Protein AF-A0A4V0I415-F1 (afdb_monomer_lite)

Sequence (186 aa):
MPNPWDRQPHDEHSFESGALPCPSCRKPTASLKQFAYVDWFVFYFVGVAASETHYRACPKCMRRFIARRAAYNIIPANVFWVLFVLPYGLLLTCKSFRTGHSPEVFLSATPQVTTPAPTGEAVTESADGFPIVVGALLGWVPCVGFAFGLFAFVISLRHNGWRMWAGRWALLSAIVAHGVLFFWPR

pLDDT: mean 77.25, std 15.64, range [43.91, 97.44]

Radius of gyration: 21.51 Å; chains: 1; bounding box: 67×27×52 Å

Structure (mmCIF, N/CA/C/O backbone):
data_AF-A0A4V0I415-F1
#
_entry.id   AF-A0A4V0I415-F1
#
loop_
_atom_site.group_PDB
_atom_site.id
_atom_site.type_symbol
_atom_site.label_atom_id
_atom_site.label_alt_id
_atom_site.label_comp_id
_atom_site.label_asym_id
_atom_site.label_entity_id
_atom_site.label_seq_id
_atom_site.pdbx_PDB_ins_code
_atom_site.Cartn_x
_atom_site.Cartn_y
_atom_site.Cartn_z
_atom_site.occupancy
_atom_site.B_iso_or_equiv
_atom_site.auth_seq_id
_atom_site.auth_comp_id
_atom_site.auth_asym_id
_atom_site.auth_atom_id
_atom_site.pdbx_PDB_model_num
ATOM 1 N N . MET A 1 1 ? -14.796 -9.647 -6.765 1.00 46.59 1 MET A N 1
ATOM 2 C CA . MET A 1 1 ? -15.380 -10.548 -5.743 1.00 46.59 1 MET A CA 1
ATOM 3 C C . MET A 1 1 ?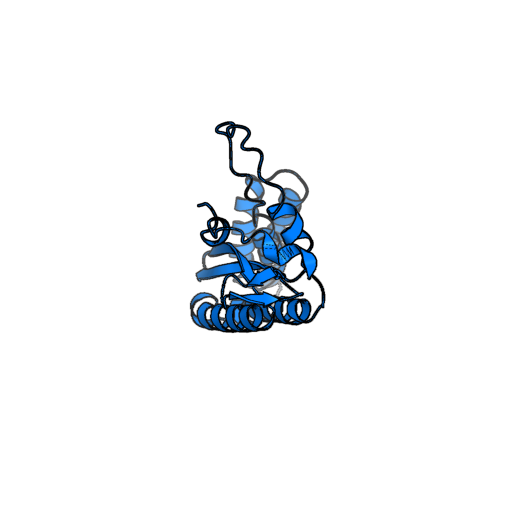 -15.830 -9.694 -4.566 1.00 46.59 1 MET A C 1
ATOM 5 O O . MET A 1 1 ? -15.057 -8.816 -4.197 1.00 46.59 1 MET A O 1
ATOM 9 N N . PRO A 1 2 ? -17.036 -9.899 -4.004 1.00 54.94 2 PRO A N 1
ATOM 10 C CA . PRO A 1 2 ? -17.462 -9.206 -2.788 1.00 54.94 2 PRO A CA 1
ATOM 11 C C . PRO A 1 2 ? -16.480 -9.505 -1.658 1.00 54.94 2 PRO A C 1
ATOM 13 O O . PRO A 1 2 ? -15.981 -10.633 -1.570 1.00 54.94 2 PRO A O 1
ATOM 16 N N . ASN A 1 3 ? -16.192 -8.518 -0.812 1.00 56.44 3 ASN A N 1
ATOM 17 C CA . ASN A 1 3 ? -15.263 -8.710 0.288 1.00 56.44 3 ASN A CA 1
ATOM 18 C C . ASN A 1 3 ? -15.825 -9.800 1.224 1.00 56.44 3 ASN A C 1
ATOM 20 O O . ASN A 1 3 ? -16.960 -9.666 1.686 1.00 56.44 3 ASN A O 1
ATOM 24 N N . PRO A 1 4 ? -15.092 -10.893 1.521 1.00 64.62 4 PRO A N 1
ATOM 25 C CA . PRO A 1 4 ? -15.597 -11.955 2.397 1.00 64.62 4 PRO A CA 1
ATOM 26 C C . PRO A 1 4 ? -15.996 -11.450 3.793 1.00 64.62 4 PRO A C 1
ATOM 28 O O . PRO A 1 4 ? -16.779 -12.104 4.480 1.00 64.62 4 PRO A O 1
ATOM 31 N N . TRP A 1 5 ? -15.497 -10.280 4.198 1.00 54.69 5 TRP A N 1
ATOM 32 C CA . TRP A 1 5 ? -15.805 -9.647 5.479 1.00 54.69 5 TRP A CA 1
ATOM 33 C C . TRP A 1 5 ? -17.169 -8.945 5.532 1.00 54.69 5 TRP A C 1
ATOM 35 O O . TRP A 1 5 ? -17.640 -8.674 6.631 1.00 54.69 5 TRP A O 1
ATOM 45 N N . ASP A 1 6 ? -17.828 -8.705 4.395 1.00 59.59 6 ASP A N 1
ATOM 46 C CA . ASP A 1 6 ? -19.142 -8.041 4.351 1.00 59.59 6 ASP A CA 1
ATOM 47 C C . ASP A 1 6 ? -20.309 -8.991 4.712 1.00 59.59 6 ASP A C 1
ATOM 49 O O . ASP A 1 6 ? -21.458 -8.569 4.757 1.00 59.59 6 ASP A O 1
ATOM 53 N N . ARG A 1 7 ? -20.043 -10.282 4.980 1.00 63.84 7 ARG A N 1
ATOM 54 C CA . ARG A 1 7 ? -21.075 -11.297 5.296 1.00 63.84 7 ARG A CA 1
ATOM 55 C C . ARG A 1 7 ? -21.260 -11.592 6.787 1.00 63.84 7 ARG A C 1
ATOM 57 O O . ARG A 1 7 ? -21.906 -12.584 7.122 1.00 63.84 7 ARG A O 1
ATOM 64 N N . GLN A 1 8 ? -20.644 -10.832 7.691 1.00 62.69 8 GLN A N 1
ATOM 65 C CA . GLN A 1 8 ? -20.790 -11.122 9.120 1.00 62.69 8 GLN A CA 1
ATOM 66 C C . GLN A 1 8 ? -22.136 -10.593 9.645 1.00 62.69 8 GLN A C 1
ATOM 68 O O . GLN A 1 8 ? -22.480 -9.452 9.339 1.00 62.69 8 GLN A O 1
ATOM 73 N N . PRO A 1 9 ? -22.904 -11.398 10.407 1.00 57.94 9 PRO A N 1
ATOM 74 C CA . PRO A 1 9 ? -24.138 -10.933 11.031 1.00 57.94 9 PRO A CA 1
ATOM 75 C C . PRO A 1 9 ? -23.825 -9.770 11.979 1.00 57.94 9 PRO A C 1
ATOM 77 O O . PRO A 1 9 ? -22.885 -9.840 12.773 1.00 57.94 9 PRO A O 1
ATOM 80 N N . HIS A 1 10 ? -24.584 -8.684 11.847 1.00 56.16 10 HIS A N 1
ATOM 81 C CA . HIS A 1 10 ? -24.471 -7.516 12.711 1.00 56.16 10 HIS A CA 1
ATOM 82 C C . HIS A 1 10 ? -25.260 -7.763 14.001 1.00 56.16 10 HIS A C 1
ATOM 84 O O . HIS A 1 10 ? -26.483 -7.841 13.965 1.00 56.16 10 HIS A O 1
ATOM 90 N N . ASP A 1 11 ? -24.568 -7.856 15.138 1.00 58.34 11 ASP A N 1
ATOM 91 C CA . ASP A 1 11 ? -25.215 -7.865 16.452 1.00 58.34 11 ASP A CA 1
ATOM 92 C C . ASP A 1 11 ? -25.663 -6.430 16.806 1.00 58.34 11 ASP A C 1
ATOM 94 O O . ASP A 1 11 ? -24.829 -5.559 17.095 1.00 58.34 11 ASP A O 1
ATOM 98 N N . GLU A 1 12 ? -26.979 -6.178 16.788 1.00 55.84 12 GLU A N 1
ATOM 99 C CA . GLU A 1 12 ? -27.606 -4.859 17.029 1.00 55.84 12 GLU A CA 1
ATOM 100 C C . GLU A 1 12 ? -27.221 -4.224 18.382 1.00 55.84 12 GLU A C 1
ATOM 102 O O . GLU A 1 12 ? -27.214 -3.002 18.515 1.00 55.84 12 GLU A O 1
ATOM 107 N N . HIS A 1 13 ? -26.799 -5.018 19.372 1.00 53.66 13 HIS A N 1
ATOM 108 C CA . HIS A 1 13 ? -26.457 -4.531 20.716 1.00 53.66 13 HIS A CA 1
ATOM 109 C C . HIS A 1 13 ? -25.100 -3.814 20.843 1.00 53.66 13 HIS A C 1
ATOM 111 O O . HIS A 1 13 ? -24.793 -3.263 21.898 1.00 53.66 13 HIS A O 1
ATOM 117 N N . SER A 1 14 ? -24.261 -3.792 19.805 1.00 53.06 14 SER A N 1
ATOM 118 C CA . SER A 1 14 ? -22.910 -3.205 19.900 1.00 53.06 14 SER A CA 1
ATOM 119 C C . SER A 1 14 ? -22.852 -1.674 19.735 1.00 53.06 14 SER A C 1
ATOM 121 O O . SER A 1 14 ? -21.824 -1.060 20.039 1.00 53.06 14 SER A O 1
ATOM 123 N N . PHE A 1 15 ? -23.946 -1.029 19.316 1.00 57.47 15 PHE A N 1
ATOM 124 C CA . PHE A 1 15 ? -23.938 0.398 18.971 1.00 57.47 15 PHE A CA 1
ATOM 125 C C . PHE A 1 15 ? -23.879 1.360 20.169 1.00 57.47 15 PHE A C 1
ATOM 127 O O . PHE A 1 15 ? -23.268 2.420 20.035 1.00 57.47 15 PHE A O 1
ATOM 134 N N . GLU A 1 16 ? -24.407 1.004 21.348 1.00 62.69 16 GLU A N 1
ATOM 135 C CA . GLU A 1 16 ? -24.457 1.922 22.509 1.00 62.69 16 GLU A CA 1
ATOM 136 C C . GLU A 1 16 ? -23.074 2.341 23.034 1.00 62.69 16 GLU A C 1
ATOM 138 O O . GLU A 1 16 ? -22.919 3.419 23.601 1.00 62.69 16 GLU A O 1
ATOM 143 N N . SER A 1 17 ? -22.043 1.524 22.809 1.00 65.62 17 SER A N 1
ATOM 144 C CA . SER A 1 17 ? -20.671 1.815 23.252 1.00 65.62 17 SER A CA 1
ATOM 145 C C . SER A 1 17 ? -19.761 2.360 22.143 1.00 65.62 17 SER A C 1
ATOM 147 O O . SER A 1 17 ? -18.586 2.639 22.392 1.00 65.62 17 SER A O 1
ATOM 149 N N . GLY A 1 18 ? -20.259 2.477 20.903 1.00 78.81 18 GLY A N 1
ATOM 150 C CA . GLY A 1 18 ? -19.453 2.852 19.732 1.00 78.81 18 GLY A CA 1
ATOM 151 C C . GLY A 1 18 ? -18.312 1.873 19.407 1.00 78.81 18 GLY A C 1
ATOM 152 O O . GLY A 1 18 ? -17.423 2.187 18.602 1.00 78.81 18 GLY A O 1
ATOM 153 N N . ALA A 1 19 ? -18.301 0.696 20.041 1.00 87.94 19 ALA A N 1
ATOM 154 C CA . ALA A 1 19 ? -17.287 -0.328 19.867 1.00 87.94 19 ALA A CA 1
ATOM 155 C C . ALA A 1 19 ? -17.758 -1.360 18.839 1.00 87.94 19 ALA A C 1
ATOM 157 O O . ALA A 1 19 ? -18.710 -2.099 19.063 1.00 87.94 19 ALA A O 1
ATOM 158 N N . LEU A 1 20 ? -17.043 -1.449 17.720 1.00 88.81 20 LEU A N 1
ATOM 159 C CA . LEU A 1 20 ? -17.343 -2.411 16.663 1.00 88.81 20 LEU A CA 1
ATOM 160 C C . LEU A 1 20 ? -16.516 -3.690 16.867 1.00 88.81 20 LEU A C 1
ATOM 162 O O . LEU A 1 20 ? -15.341 -3.602 17.253 1.00 88.81 20 LEU A O 1
ATOM 166 N N . PRO A 1 21 ? -17.068 -4.886 16.606 1.00 91.31 21 PRO A N 1
ATOM 167 C CA . PRO A 1 21 ? -16.296 -6.119 16.664 1.00 91.31 21 PRO A CA 1
ATOM 168 C C . PRO A 1 21 ? -15.266 -6.158 15.527 1.00 91.31 21 PRO A C 1
ATOM 170 O O . PRO A 1 21 ? -15.561 -5.909 14.361 1.00 91.31 21 PRO A O 1
ATOM 173 N N . CYS A 1 22 ? -14.014 -6.481 15.853 1.00 93.69 22 CYS A N 1
ATOM 174 C CA . CYS A 1 22 ? -12.977 -6.668 14.840 1.00 93.69 22 CYS A CA 1
ATOM 175 C C . CYS A 1 22 ? -13.237 -7.952 14.025 1.00 93.69 22 CYS A C 1
ATOM 177 O O . CYS A 1 22 ? -13.278 -9.022 14.630 1.00 93.69 22 CYS A O 1
ATOM 179 N N . PRO A 1 23 ? -13.265 -7.934 12.681 1.00 91.44 23 PRO A N 1
ATOM 180 C CA . PRO A 1 23 ? -13.546 -9.140 11.888 1.00 91.44 23 PRO A CA 1
ATOM 181 C C . PRO A 1 23 ? -12.447 -10.213 11.999 1.00 91.44 23 PRO A C 1
ATOM 183 O O . PRO A 1 23 ? -12.706 -11.399 11.815 1.00 91.44 23 PRO A O 1
ATOM 186 N N . SER A 1 24 ? -11.216 -9.810 12.347 1.00 93.19 24 SER A N 1
ATOM 187 C CA . SER A 1 24 ? -10.061 -10.709 12.477 1.00 93.19 24 SER A CA 1
ATOM 188 C C . SER A 1 24 ? -9.967 -11.387 13.850 1.00 93.19 24 SER A C 1
ATOM 190 O O . SER A 1 24 ? -9.666 -12.573 13.922 1.00 93.19 24 SER A O 1
ATOM 192 N N . CYS A 1 25 ? -10.191 -10.655 14.948 1.00 95.56 25 CYS A N 1
ATOM 193 C CA . CYS A 1 25 ? -10.034 -11.194 16.309 1.00 95.56 25 CYS A CA 1
ATOM 194 C C . CYS A 1 25 ? -11.321 -11.224 17.139 1.00 95.56 25 CYS A C 1
ATOM 196 O O . CYS A 1 25 ? -11.272 -11.662 18.285 1.00 95.56 25 CYS A O 1
ATOM 198 N N . ARG A 1 26 ? -12.437 -10.728 16.591 1.00 93.88 26 ARG A N 1
ATOM 199 C CA . ARG A 1 26 ? -13.779 -10.631 17.197 1.00 93.88 26 ARG A CA 1
ATOM 200 C C . ARG A 1 26 ? -13.874 -9.846 18.506 1.00 93.88 26 ARG A C 1
ATOM 202 O O . ARG A 1 26 ? -14.932 -9.784 19.111 1.00 93.88 26 ARG A O 1
ATOM 209 N N . LYS A 1 27 ? -12.788 -9.203 18.942 1.00 94.00 27 LYS A N 1
ATOM 210 C CA . LYS A 1 27 ? -12.796 -8.340 20.128 1.00 94.00 27 LYS A CA 1
ATOM 211 C C . LYS A 1 27 ? -13.445 -6.990 19.794 1.00 94.00 27 LYS A C 1
ATOM 213 O O . LYS A 1 27 ? -13.135 -6.454 18.722 1.00 94.00 27 LYS A O 1
ATOM 218 N N . PRO A 1 28 ? -14.271 -6.423 20.692 1.00 92.75 28 PRO A N 1
ATOM 219 C CA . PRO A 1 28 ? -14.819 -5.082 20.516 1.00 92.75 28 PRO A CA 1
ATOM 220 C C . PRO A 1 28 ? -13.684 -4.050 20.500 1.00 92.75 28 PRO A C 1
ATOM 222 O O . PRO A 1 28 ? -12.721 -4.145 21.270 1.00 92.75 28 PRO A O 1
ATOM 225 N N . THR A 1 29 ? -13.751 -3.083 19.585 1.00 94.25 29 THR A N 1
ATOM 226 C CA . THR A 1 29 ? -12.737 -2.034 19.450 1.00 94.25 29 THR A CA 1
ATOM 227 C C . THR A 1 29 ? -13.353 -0.680 19.110 1.00 94.25 29 THR A C 1
ATOM 229 O O . THR A 1 29 ? -14.224 -0.573 18.255 1.00 94.25 29 THR A O 1
ATOM 232 N N . ALA A 1 30 ? -12.842 0.374 19.747 1.00 93.62 30 ALA A N 1
ATOM 233 C CA . ALA A 1 30 ? -13.203 1.767 19.466 1.00 93.62 30 ALA A CA 1
ATOM 234 C C . ALA A 1 30 ? -12.362 2.403 18.333 1.00 93.62 30 ALA A C 1
ATOM 236 O O . ALA A 1 30 ? -12.419 3.607 18.106 1.00 93.62 30 ALA A O 1
ATOM 237 N N . SER A 1 31 ? -11.508 1.621 17.661 1.00 93.81 31 SER A N 1
ATOM 238 C CA . SER A 1 31 ? -10.602 2.111 16.612 1.00 93.81 31 SER A CA 1
ATOM 239 C C . SER A 1 31 ? -10.488 1.084 15.487 1.00 93.81 31 SER A C 1
ATOM 241 O O . SER A 1 31 ? -9.464 0.419 15.313 1.00 93.81 31 SER A O 1
ATOM 243 N N . LEU A 1 32 ? -11.576 0.890 14.747 1.00 94.94 32 LEU A N 1
ATOM 244 C CA . LEU A 1 32 ? -11.584 0.026 13.574 1.00 94.94 32 LEU A CA 1
ATOM 245 C C . LEU A 1 32 ? -10.989 0.789 12.382 1.00 94.94 32 LEU A C 1
ATOM 247 O O . LEU A 1 32 ? -11.413 1.901 12.060 1.00 94.94 32 LEU A O 1
ATOM 251 N N . LYS A 1 33 ? -9.975 0.202 11.740 1.00 94.75 33 LYS A N 1
ATOM 252 C CA . LYS A 1 33 ? -9.277 0.805 10.599 1.00 94.75 33 LYS A CA 1
ATOM 253 C C . LYS A 1 33 ? -9.554 0.017 9.328 1.00 94.75 33 LYS A C 1
ATOM 255 O O . LYS A 1 33 ? -9.542 -1.215 9.357 1.00 94.75 33 LYS A O 1
ATOM 260 N N . GLN A 1 34 ? -9.740 0.737 8.226 1.00 95.00 34 GLN A N 1
ATOM 261 C CA . GLN A 1 34 ? -9.811 0.189 6.879 1.00 95.00 34 GLN A CA 1
ATOM 262 C C . GLN A 1 34 ? -8.685 0.800 6.055 1.00 95.00 34 GLN A C 1
ATOM 264 O O . GLN A 1 34 ? -8.596 2.018 5.946 1.00 95.00 34 GLN A O 1
ATOM 269 N N . PHE A 1 35 ? -7.825 -0.036 5.486 1.00 94.19 35 PHE A N 1
ATOM 270 C CA . PHE A 1 35 ? -6.782 0.419 4.571 1.00 94.19 35 PHE A CA 1
ATOM 271 C C . PHE A 1 35 ? -6.856 -0.380 3.275 1.00 94.19 35 PHE A C 1
ATOM 273 O O . PHE A 1 35 ? -7.119 -1.585 3.298 1.00 94.19 35 PHE A O 1
ATOM 280 N N . ALA A 1 36 ? -6.625 0.296 2.150 1.00 92.19 36 ALA A N 1
ATOM 281 C CA . ALA A 1 36 ? -6.212 -0.373 0.926 1.00 92.19 36 ALA A CA 1
ATOM 282 C C . ALA A 1 36 ? -4.766 -0.840 1.126 1.00 92.19 36 ALA A C 1
ATOM 284 O O . ALA A 1 36 ? -3.909 -0.054 1.535 1.00 92.19 36 ALA A O 1
ATOM 285 N N . TYR A 1 37 ? -4.509 -2.128 0.924 1.00 91.44 37 TYR A N 1
ATOM 286 C CA . TYR A 1 37 ? -3.164 -2.684 0.968 1.00 91.44 37 TYR A CA 1
ATOM 287 C C . TYR A 1 37 ? -2.896 -3.477 -0.305 1.00 91.44 37 TYR A C 1
ATOM 289 O O . TYR A 1 37 ? -3.786 -4.152 -0.828 1.00 91.44 37 TYR A O 1
ATOM 297 N N . VAL A 1 38 ? -1.654 -3.409 -0.782 1.00 88.81 38 VAL A N 1
ATOM 298 C CA . VAL A 1 38 ? -1.203 -4.169 -1.947 1.00 88.81 38 VAL A CA 1
ATOM 299 C C . VAL A 1 38 ? -1.064 -5.632 -1.544 1.00 88.81 38 VAL A C 1
ATOM 301 O O . VAL A 1 38 ? -0.147 -6.017 -0.815 1.00 88.81 38 VAL A O 1
ATOM 304 N N . ASP A 1 39 ? -2.017 -6.445 -1.979 1.00 86.00 39 ASP A N 1
ATOM 305 C CA . ASP A 1 39 ? -2.084 -7.854 -1.633 1.00 86.00 39 ASP A CA 1
ATOM 306 C C . ASP A 1 39 ? -0.924 -8.612 -2.281 1.00 86.00 39 ASP A C 1
ATOM 308 O O . ASP A 1 39 ? -0.155 -9.300 -1.610 1.00 86.00 39 ASP A O 1
ATOM 312 N N . TRP A 1 40 ? -0.717 -8.397 -3.575 1.00 80.00 40 TRP A N 1
ATOM 313 C CA . TRP A 1 40 ? 0.382 -9.004 -4.308 1.00 80.00 40 TRP A CA 1
ATOM 314 C C . TRP A 1 40 ? 1.104 -7.946 -5.123 1.00 80.00 40 TRP A C 1
ATOM 316 O O . TRP A 1 40 ? 0.453 -7.189 -5.842 1.00 80.00 40 TRP A O 1
ATOM 326 N N . PHE A 1 41 ? 2.429 -7.882 -4.979 1.00 84.38 41 PHE A N 1
ATOM 327 C CA . PHE A 1 41 ? 3.297 -7.023 -5.775 1.00 84.38 41 PHE A CA 1
ATOM 328 C C . PHE A 1 41 ? 4.388 -7.881 -6.403 1.00 84.38 41 PHE A C 1
ATOM 330 O O . PHE A 1 41 ? 5.261 -8.398 -5.703 1.00 84.38 41 PHE A O 1
ATOM 337 N N . VAL A 1 42 ? 4.333 -8.036 -7.721 1.00 83.19 42 VAL A N 1
ATOM 338 C CA . VAL A 1 42 ? 5.324 -8.800 -8.473 1.00 83.19 42 VAL A CA 1
ATOM 339 C C . VAL A 1 42 ? 6.060 -7.873 -9.404 1.00 83.19 42 VAL A C 1
ATOM 341 O O . VAL A 1 42 ? 5.456 -7.194 -10.236 1.00 83.19 42 VAL A O 1
ATOM 344 N N . PHE A 1 43 ? 7.378 -7.891 -9.263 1.00 80.81 43 PHE A N 1
ATOM 345 C CA . PHE A 1 43 ? 8.279 -7.237 -10.183 1.00 80.81 43 PHE A CA 1
ATOM 346 C C . PHE A 1 43 ? 9.084 -8.303 -10.923 1.00 80.81 43 PHE A C 1
ATOM 348 O O . PHE A 1 43 ? 10.041 -8.865 -10.392 1.00 80.81 43 PHE A O 1
ATOM 355 N N . TYR A 1 44 ? 8.696 -8.565 -12.166 1.00 75.94 44 TYR A N 1
ATOM 356 C CA . TYR A 1 44 ? 9.597 -9.170 -13.140 1.00 75.94 44 TYR A CA 1
ATOM 357 C C . TYR A 1 44 ? 10.215 -8.012 -13.909 1.00 75.94 44 TYR A C 1
ATOM 359 O O . TYR A 1 44 ? 9.492 -7.093 -14.245 1.00 75.94 44 TYR A O 1
ATOM 367 N N . PHE A 1 45 ? 11.510 -8.024 -14.219 1.00 67.62 45 PHE A N 1
ATOM 368 C CA . PHE A 1 45 ? 12.212 -6.916 -14.900 1.00 67.62 45 PHE A CA 1
ATOM 369 C C . PHE A 1 45 ? 11.477 -6.278 -16.106 1.00 67.62 45 PHE A C 1
ATOM 371 O O . PHE A 1 45 ? 11.776 -5.147 -16.473 1.00 67.62 45 PHE A O 1
ATOM 378 N N . VAL A 1 46 ? 10.521 -6.992 -16.708 1.00 70.50 46 VAL A N 1
ATOM 379 C CA . VAL A 1 46 ? 9.696 -6.598 -17.857 1.00 70.50 46 VAL A CA 1
ATOM 380 C C . VAL A 1 46 ? 8.366 -5.909 -17.470 1.00 70.50 46 VAL A C 1
ATOM 382 O O . VAL A 1 46 ? 7.750 -5.266 -18.313 1.00 70.50 46 VAL A O 1
ATOM 385 N N . GLY A 1 47 ? 7.894 -6.005 -16.221 1.00 72.88 47 GLY A N 1
ATOM 386 C CA . GLY A 1 47 ? 6.622 -5.414 -15.798 1.00 72.88 47 GLY A CA 1
ATOM 387 C C . GLY A 1 47 ? 6.319 -5.492 -14.296 1.00 72.88 47 GLY A C 1
ATOM 388 O O . GLY A 1 47 ? 6.853 -6.318 -13.556 1.00 72.88 47 GLY A O 1
ATOM 389 N N . VAL A 1 48 ? 5.411 -4.617 -13.857 1.00 80.94 48 VAL A N 1
ATOM 390 C CA . VAL A 1 48 ? 4.869 -4.576 -12.491 1.00 80.94 48 VAL A CA 1
ATOM 391 C C . VAL A 1 48 ? 3.428 -5.071 -12.526 1.00 80.94 48 VAL A C 1
ATOM 393 O O . VAL A 1 48 ? 2.616 -4.540 -13.282 1.00 80.94 48 VAL A O 1
ATOM 396 N N . ALA A 1 49 ? 3.100 -6.039 -11.676 1.00 82.56 49 ALA A N 1
ATOM 397 C CA . ALA A 1 49 ? 1.721 -6.419 -11.391 1.00 82.56 49 ALA A CA 1
ATOM 398 C C . ALA A 1 49 ? 1.419 -6.147 -9.915 1.00 82.56 49 ALA A C 1
ATOM 400 O O . ALA A 1 49 ? 2.146 -6.613 -9.034 1.00 82.56 49 ALA A O 1
ATOM 401 N N . ALA A 1 50 ? 0.353 -5.391 -9.652 1.00 86.00 50 ALA A N 1
ATOM 402 C CA . ALA A 1 50 ? -0.105 -5.071 -8.308 1.00 86.00 50 ALA A CA 1
ATOM 403 C C . ALA A 1 50 ? -1.612 -5.319 -8.190 1.00 86.00 50 ALA A C 1
ATOM 405 O O . ALA A 1 50 ? -2.373 -4.958 -9.084 1.00 86.00 50 ALA A O 1
ATOM 406 N N . SER A 1 51 ? -2.037 -5.925 -7.083 1.00 88.31 51 SER A N 1
ATOM 407 C CA . SER A 1 51 ? -3.453 -6.072 -6.734 1.00 88.31 51 SER A CA 1
ATOM 408 C C . SER A 1 51 ? -3.717 -5.400 -5.399 1.00 88.31 51 SER A C 1
ATOM 410 O O . SER A 1 51 ? -3.017 -5.678 -4.426 1.00 88.31 51 SER A O 1
ATOM 412 N N . GLU A 1 52 ? -4.746 -4.564 -5.326 1.00 87.75 52 GLU A N 1
ATOM 413 C CA . GLU A 1 52 ? -5.157 -3.902 -4.089 1.00 87.75 52 GLU A CA 1
ATOM 414 C C . GLU A 1 52 ? -6.340 -4.623 -3.444 1.00 87.75 52 GLU A C 1
ATOM 416 O O . GLU A 1 52 ? -7.243 -5.117 -4.119 1.00 87.75 52 GLU A O 1
ATOM 421 N N . THR A 1 53 ? -6.330 -4.703 -2.114 1.00 88.50 53 THR A N 1
ATOM 422 C CA . THR A 1 53 ? -7.442 -5.246 -1.329 1.00 88.50 53 THR A CA 1
ATOM 423 C C . THR A 1 53 ? -7.735 -4.344 -0.139 1.00 88.50 53 THR A C 1
ATOM 425 O O . THR A 1 53 ? -6.826 -3.831 0.518 1.00 88.50 53 THR A O 1
ATOM 428 N N . HIS A 1 54 ? -9.020 -4.144 0.161 1.00 91.62 54 HIS A N 1
ATOM 429 C CA . HIS A 1 54 ? -9.434 -3.416 1.356 1.00 91.62 54 HIS A CA 1
ATOM 430 C C . HIS A 1 54 ? -9.510 -4.363 2.549 1.00 91.62 54 HIS A C 1
ATOM 432 O O . HIS A 1 54 ? -10.363 -5.254 2.608 1.00 91.62 54 HIS A O 1
ATOM 438 N N . TYR A 1 55 ? -8.641 -4.137 3.530 1.00 93.12 55 TYR A N 1
ATOM 439 C CA . TYR A 1 55 ? -8.618 -4.908 4.764 1.00 93.12 55 TYR A CA 1
ATOM 440 C C . TYR A 1 55 ? -9.156 -4.066 5.924 1.00 93.12 55 TYR A C 1
ATOM 442 O O . TYR A 1 55 ? -8.719 -2.932 6.132 1.00 93.12 55 TYR A O 1
ATOM 450 N N . ARG A 1 56 ? -10.108 -4.623 6.685 1.00 94.56 56 ARG A N 1
ATOM 451 C CA . ARG A 1 56 ? -10.687 -4.010 7.892 1.00 94.56 56 ARG A CA 1
ATOM 452 C C . ARG A 1 56 ? -10.222 -4.781 9.122 1.00 94.56 56 ARG A C 1
ATOM 454 O O . ARG A 1 56 ? -10.406 -5.992 9.185 1.00 94.56 56 ARG A O 1
ATOM 461 N N . ALA A 1 57 ? -9.630 -4.113 10.109 1.00 96.06 57 ALA A N 1
ATOM 462 C CA . ALA A 1 57 ? -9.225 -4.755 11.363 1.00 96.06 57 ALA A CA 1
ATOM 463 C C . ALA A 1 57 ? -8.964 -3.744 12.491 1.00 96.06 57 ALA A C 1
ATOM 465 O O . ALA A 1 57 ? -8.795 -2.547 12.262 1.00 96.06 57 ALA A O 1
ATOM 466 N N . CYS A 1 58 ? -8.868 -4.240 13.729 1.00 96.44 58 CYS A N 1
ATOM 467 C CA . CYS A 1 58 ? -8.372 -3.453 14.859 1.00 96.44 58 CYS A CA 1
ATOM 468 C C . CYS A 1 58 ? -6.862 -3.163 14.721 1.00 96.44 58 CYS A C 1
ATOM 470 O O . CYS A 1 58 ? -6.156 -3.906 14.029 1.00 96.44 58 CYS A O 1
ATOM 472 N N . PRO A 1 59 ? -6.300 -2.164 15.429 1.00 96.88 59 PRO A N 1
ATOM 473 C CA . PRO A 1 59 ? -4.936 -1.689 15.179 1.00 96.88 59 PRO A CA 1
ATOM 474 C C . PRO A 1 59 ? -3.866 -2.758 15.432 1.00 96.88 59 PRO A C 1
ATOM 476 O O . PRO A 1 59 ? -2.886 -2.860 14.697 1.00 96.88 59 PRO A O 1
ATOM 479 N N . LYS A 1 60 ? -4.067 -3.612 16.447 1.00 96.88 60 LYS A N 1
ATOM 480 C CA . LYS A 1 60 ? -3.151 -4.725 16.750 1.00 96.88 60 LYS A CA 1
ATOM 481 C C . LYS A 1 60 ? -3.129 -5.764 15.622 1.00 96.88 60 LYS A C 1
ATOM 483 O O . LYS A 1 60 ? -2.051 -6.205 15.232 1.00 96.88 60 LYS A O 1
ATOM 488 N N . CYS A 1 61 ? -4.296 -6.136 15.091 1.00 97.44 61 CYS A N 1
ATOM 489 C CA . CYS A 1 61 ? -4.398 -7.070 13.967 1.00 97.44 61 CYS A CA 1
ATOM 490 C C . CYS A 1 61 ? -3.904 -6.442 12.660 1.00 97.44 61 CYS A C 1
ATOM 492 O O . CYS A 1 61 ? -3.210 -7.111 11.901 1.00 97.44 61 CYS A O 1
ATOM 494 N N . MET A 1 62 ? -4.191 -5.158 12.433 1.00 96.44 62 MET A N 1
ATOM 495 C CA . MET A 1 62 ? -3.762 -4.423 11.244 1.00 96.44 62 MET A CA 1
ATOM 496 C C . MET A 1 62 ? -2.235 -4.368 11.131 1.00 96.44 62 MET A C 1
ATOM 498 O O . MET A 1 62 ? -1.686 -4.692 10.085 1.00 96.44 62 MET A O 1
ATOM 502 N N . ARG A 1 63 ? -1.522 -4.060 12.223 1.00 97.44 63 ARG A N 1
ATOM 503 C CA . ARG A 1 63 ? -0.047 -4.058 12.227 1.00 97.44 63 ARG A CA 1
ATOM 504 C C . ARG A 1 63 ? 0.548 -5.433 11.925 1.00 97.44 63 ARG A C 1
ATOM 506 O O . ARG A 1 63 ? 1.504 -5.529 11.164 1.00 97.44 63 ARG A O 1
ATOM 513 N N . ARG A 1 64 ? -0.033 -6.502 12.485 1.00 97.19 64 ARG A N 1
ATOM 514 C CA . ARG A 1 64 ? 0.384 -7.885 12.188 1.00 97.19 64 ARG A CA 1
ATOM 515 C C . ARG A 1 64 ? 0.138 -8.245 10.725 1.00 97.19 64 ARG A C 1
ATOM 517 O O . ARG A 1 64 ? 0.989 -8.881 10.115 1.00 97.19 64 ARG A O 1
ATOM 524 N N . PHE A 1 65 ? -1.001 -7.825 10.175 1.00 95.81 65 PHE A N 1
ATOM 525 C CA . PHE A 1 65 ? -1.331 -8.013 8.766 1.00 95.81 65 PHE A CA 1
ATOM 526 C C . PHE A 1 65 ? -0.323 -7.297 7.860 1.00 95.81 65 PHE A C 1
ATOM 528 O O . PHE A 1 65 ? 0.289 -7.951 7.019 1.00 95.81 65 PHE A O 1
ATOM 535 N N . ILE A 1 66 ? -0.071 -6.004 8.095 1.00 96.00 66 ILE A N 1
ATOM 536 C CA . ILE A 1 66 ? 0.893 -5.207 7.322 1.00 96.00 66 ILE A CA 1
ATOM 537 C C . ILE A 1 66 ? 2.293 -5.824 7.397 1.00 96.00 66 ILE A C 1
ATOM 539 O O . ILE A 1 66 ? 2.914 -6.033 6.361 1.00 96.00 66 ILE A O 1
ATOM 543 N N . ALA A 1 67 ? 2.777 -6.174 8.593 1.00 96.44 67 ALA A N 1
ATOM 544 C CA . ALA A 1 67 ? 4.101 -6.773 8.761 1.00 96.44 67 ALA A CA 1
ATOM 545 C C . ALA A 1 67 ? 4.227 -8.116 8.024 1.00 96.44 67 ALA A C 1
ATOM 547 O O . ALA A 1 67 ? 5.209 -8.355 7.324 1.00 96.44 67 ALA A O 1
ATOM 548 N N . ARG A 1 68 ? 3.209 -8.980 8.133 1.00 95.69 68 ARG A N 1
ATOM 549 C CA . ARG A 1 68 ? 3.189 -10.282 7.459 1.00 95.69 68 ARG A CA 1
ATOM 550 C C . ARG A 1 68 ? 3.138 -10.128 5.938 1.00 95.69 68 ARG A C 1
ATOM 552 O O . ARG A 1 68 ? 3.853 -10.835 5.234 1.00 95.69 68 ARG A O 1
ATOM 559 N N . ARG A 1 69 ? 2.318 -9.209 5.421 1.00 93.81 69 ARG A N 1
ATOM 560 C CA . ARG A 1 69 ? 2.181 -8.987 3.975 1.00 93.81 69 ARG A CA 1
ATOM 561 C C . ARG A 1 69 ? 3.406 -8.293 3.385 1.00 93.81 69 ARG A C 1
ATOM 563 O O . ARG A 1 69 ? 3.854 -8.693 2.316 1.00 93.81 69 ARG A O 1
ATOM 570 N N . ALA A 1 70 ? 4.006 -7.350 4.110 1.00 93.19 70 ALA A N 1
ATOM 571 C CA . ALA A 1 70 ? 5.300 -6.784 3.755 1.00 93.19 70 ALA A CA 1
ATOM 572 C C . ALA A 1 70 ? 6.361 -7.890 3.678 1.00 93.19 70 ALA A C 1
ATOM 574 O O . ALA A 1 70 ? 7.027 -7.997 2.657 1.00 93.19 70 ALA A O 1
ATOM 575 N N . ALA A 1 71 ? 6.455 -8.771 4.681 1.00 93.81 71 ALA A N 1
ATOM 576 C CA . ALA A 1 71 ? 7.410 -9.879 4.668 1.00 93.81 71 ALA A CA 1
ATOM 577 C C . ALA A 1 71 ? 7.206 -10.837 3.478 1.00 93.81 71 ALA A C 1
ATOM 579 O O . ALA A 1 71 ? 8.172 -11.215 2.823 1.00 93.81 71 ALA A O 1
ATOM 580 N N . TYR A 1 72 ? 5.959 -11.184 3.140 1.00 91.94 72 TYR A N 1
ATOM 581 C CA . TYR A 1 72 ? 5.680 -12.033 1.974 1.00 91.94 72 TYR A CA 1
ATOM 582 C C . TYR A 1 72 ? 6.050 -11.383 0.640 1.00 91.94 72 TYR A C 1
ATOM 584 O O . TYR A 1 72 ? 6.430 -12.090 -0.290 1.00 91.94 72 TYR A O 1
ATOM 592 N N . ASN A 1 73 ? 5.969 -10.056 0.543 1.00 91.06 73 ASN A N 1
ATOM 593 C CA . ASN A 1 73 ? 6.346 -9.334 -0.666 1.00 91.06 73 ASN A CA 1
ATOM 594 C C . ASN A 1 73 ? 7.869 -9.129 -0.807 1.00 91.06 73 ASN A C 1
ATOM 596 O O . ASN A 1 73 ? 8.291 -8.631 -1.845 1.00 91.06 73 ASN A O 1
ATOM 600 N N . ILE A 1 74 ? 8.703 -9.539 0.164 1.00 90.81 74 ILE A N 1
ATOM 601 C CA . ILE A 1 74 ? 10.177 -9.437 0.057 1.00 90.81 74 ILE A CA 1
ATOM 602 C C . ILE A 1 74 ? 10.686 -10.197 -1.173 1.00 90.81 74 ILE A C 1
ATOM 604 O O . ILE A 1 74 ? 11.464 -9.663 -1.958 1.00 90.81 74 ILE A O 1
ATOM 608 N N . ILE A 1 75 ? 10.215 -11.434 -1.350 1.00 86.94 75 ILE A N 1
ATOM 609 C CA . ILE A 1 75 ? 10.667 -12.333 -2.417 1.00 86.94 75 ILE A CA 1
ATOM 610 C C . ILE A 1 75 ? 10.243 -11.824 -3.810 1.00 86.94 75 ILE A C 1
ATOM 612 O O . ILE A 1 75 ? 11.113 -11.664 -4.663 1.00 86.94 75 ILE A O 1
ATOM 616 N N . PRO A 1 76 ? 8.951 -11.539 -4.084 1.00 88.31 76 PRO A N 1
ATOM 617 C CA . PRO A 1 76 ? 8.524 -11.138 -5.426 1.00 88.31 76 PRO A CA 1
ATOM 618 C C . PRO A 1 76 ? 8.888 -9.693 -5.803 1.00 88.31 76 PRO A C 1
ATOM 620 O O . PRO A 1 76 ? 8.947 -9.384 -6.993 1.00 88.31 76 PRO A O 1
ATOM 623 N N . ALA A 1 77 ? 9.122 -8.800 -4.832 1.00 86.44 77 ALA A N 1
ATOM 624 C CA . ALA A 1 77 ? 9.382 -7.386 -5.110 1.00 86.44 77 ALA A CA 1
ATOM 625 C C . ALA A 1 77 ? 10.879 -7.012 -5.130 1.00 86.44 77 ALA A C 1
ATOM 627 O O . ALA A 1 77 ? 11.217 -5.942 -5.632 1.00 86.44 77 ALA A O 1
ATOM 628 N N . ASN A 1 78 ? 11.793 -7.867 -4.650 1.00 88.25 78 ASN A N 1
ATOM 629 C CA . ASN A 1 78 ? 13.249 -7.638 -4.689 1.00 88.25 78 ASN A CA 1
ATOM 630 C C . ASN A 1 78 ? 13.644 -6.213 -4.223 1.00 88.25 78 ASN A C 1
ATOM 632 O O . ASN A 1 78 ? 13.237 -5.773 -3.153 1.00 88.25 78 ASN A O 1
ATOM 636 N N . VAL A 1 79 ? 14.403 -5.452 -5.025 1.00 85.81 79 VAL A N 1
ATOM 637 C CA . VAL A 1 79 ? 14.820 -4.069 -4.708 1.00 85.81 79 VAL A CA 1
ATOM 638 C C . VAL A 1 79 ? 13.622 -3.114 -4.579 1.00 85.81 79 VAL A C 1
ATOM 640 O O . VAL A 1 79 ? 13.633 -2.218 -3.732 1.00 85.81 79 VAL A O 1
ATOM 643 N N . PHE A 1 80 ? 12.545 -3.334 -5.344 1.00 87.00 80 PHE A N 1
ATOM 644 C CA . PHE A 1 80 ? 11.314 -2.540 -5.238 1.00 87.00 80 PHE A CA 1
ATOM 645 C C . PHE A 1 80 ? 10.606 -2.742 -3.897 1.00 87.00 80 PHE A C 1
ATOM 647 O O . PHE A 1 80 ? 9.850 -1.871 -3.464 1.00 87.00 80 PHE A O 1
ATOM 654 N N . TRP A 1 81 ? 10.879 -3.848 -3.201 1.00 91.25 81 TRP A N 1
ATOM 655 C CA . TRP A 1 81 ? 10.370 -4.053 -1.855 1.00 91.25 81 TRP A CA 1
ATOM 656 C C . TRP A 1 81 ? 10.837 -2.948 -0.904 1.00 91.25 81 TRP A C 1
ATOM 658 O O . TRP A 1 81 ? 10.015 -2.310 -0.247 1.00 91.25 81 TRP A O 1
ATOM 668 N N . VAL A 1 82 ? 12.150 -2.694 -0.868 1.00 89.62 82 VAL A N 1
ATOM 669 C CA . VAL A 1 82 ? 12.761 -1.691 0.016 1.00 89.62 82 VAL A CA 1
ATOM 670 C C . VAL A 1 82 ? 12.300 -0.288 -0.369 1.00 89.62 82 VAL A C 1
ATOM 672 O O . VAL A 1 82 ? 12.024 0.527 0.506 1.00 89.62 8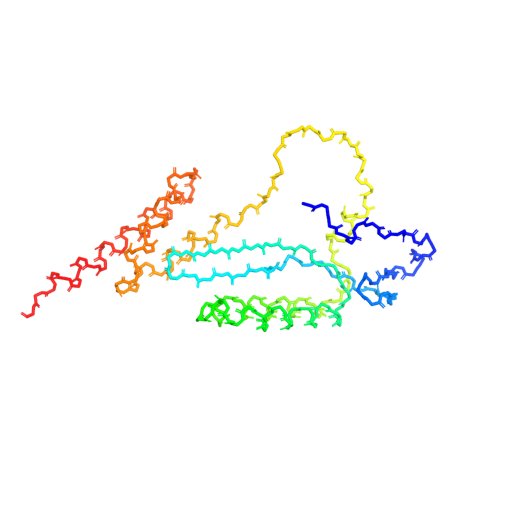2 VAL A O 1
ATOM 675 N N . LEU A 1 83 ? 12.195 -0.013 -1.671 1.00 89.31 83 LEU A N 1
ATOM 676 C CA . LEU A 1 83 ? 11.884 1.322 -2.181 1.00 89.31 83 LEU A CA 1
ATOM 677 C C . LEU A 1 83 ? 10.396 1.689 -2.104 1.00 89.31 83 LEU A C 1
ATOM 679 O O . LEU A 1 83 ? 10.084 2.863 -1.937 1.00 89.31 83 LEU A O 1
ATOM 683 N N . PHE A 1 84 ? 9.479 0.722 -2.216 1.00 89.38 84 PHE A N 1
ATOM 684 C CA . PHE A 1 84 ? 8.041 1.007 -2.325 1.00 89.38 84 PHE A CA 1
ATOM 685 C C . PHE A 1 84 ? 7.204 0.287 -1.270 1.00 89.38 84 PHE A C 1
ATOM 687 O O . PHE A 1 84 ? 6.461 0.931 -0.527 1.00 89.38 84 PHE A O 1
ATOM 694 N N . VAL A 1 85 ? 7.330 -1.038 -1.159 1.00 91.56 85 VAL A N 1
ATOM 695 C CA . VAL A 1 85 ? 6.475 -1.842 -0.265 1.00 91.56 85 VAL A CA 1
ATOM 696 C C . VAL A 1 85 ? 6.746 -1.514 1.204 1.00 91.56 85 VAL A C 1
ATOM 698 O O . VAL A 1 85 ? 5.810 -1.327 1.986 1.00 91.56 85 VAL A O 1
ATOM 701 N N . LEU A 1 86 ? 8.021 -1.409 1.578 1.00 93.00 86 LEU A N 1
ATOM 702 C CA . LEU A 1 86 ? 8.451 -1.116 2.938 1.00 93.00 86 LEU A CA 1
ATOM 703 C C . LEU A 1 86 ? 8.019 0.287 3.408 1.00 93.00 86 LEU A C 1
ATOM 705 O O . LEU A 1 86 ? 7.336 0.354 4.434 1.00 93.00 86 LEU A O 1
ATOM 709 N N . PRO A 1 87 ? 8.324 1.401 2.707 1.00 93.38 87 PRO A N 1
ATOM 710 C CA . PRO A 1 87 ? 7.905 2.730 3.152 1.00 93.38 87 PRO A CA 1
ATOM 711 C C . PRO A 1 87 ? 6.385 2.889 3.156 1.00 93.38 87 PRO A C 1
ATOM 713 O O . PRO A 1 87 ? 5.840 3.488 4.085 1.00 93.38 87 PRO A O 1
ATOM 716 N N . TYR A 1 88 ? 5.679 2.298 2.187 1.00 94.25 88 TYR A N 1
ATOM 717 C CA . TYR A 1 88 ? 4.218 2.303 2.179 1.00 94.25 88 TYR A CA 1
ATOM 718 C C . TYR A 1 88 ? 3.638 1.549 3.387 1.00 94.25 88 TYR A C 1
ATOM 720 O O . TYR A 1 88 ? 2.785 2.074 4.108 1.00 94.25 88 TYR A O 1
ATOM 728 N N . GLY A 1 89 ? 4.151 0.349 3.679 1.00 94.38 89 GLY A N 1
ATOM 729 C CA . GLY A 1 89 ? 3.771 -0.421 4.864 1.00 94.38 89 GLY A CA 1
ATOM 730 C C . GLY A 1 89 ? 4.087 0.304 6.176 1.00 94.38 89 GLY A C 1
ATOM 731 O O . GLY A 1 89 ? 3.286 0.262 7.115 1.00 94.38 89 GLY A O 1
ATOM 732 N N . LEU A 1 90 ? 5.209 1.022 6.240 1.00 95.12 90 LEU A N 1
ATOM 733 C CA . LEU A 1 90 ? 5.603 1.809 7.408 1.00 95.12 90 LEU A CA 1
ATOM 734 C C . LEU A 1 90 ? 4.663 3.005 7.615 1.00 95.12 90 LEU A C 1
ATOM 736 O O . LEU A 1 90 ? 4.167 3.207 8.722 1.00 95.12 90 LEU A O 1
ATOM 740 N N . LEU A 1 91 ? 4.305 3.715 6.542 1.00 96.19 91 LEU A N 1
ATOM 741 C CA . LEU A 1 91 ? 3.323 4.802 6.570 1.00 96.19 91 LEU A CA 1
ATOM 742 C C . LEU A 1 91 ? 1.946 4.316 7.041 1.00 96.19 91 LEU A C 1
ATOM 744 O O . LEU A 1 91 ? 1.324 4.950 7.899 1.00 96.19 91 LEU A O 1
ATOM 748 N N . LEU A 1 92 ? 1.467 3.177 6.534 1.00 94.94 92 LEU A N 1
ATOM 749 C CA . LEU A 1 92 ? 0.208 2.575 6.989 1.00 94.94 92 LEU A CA 1
ATOM 750 C C . LEU A 1 92 ? 0.284 2.113 8.448 1.00 94.94 92 LEU A C 1
ATOM 752 O O . LEU A 1 92 ? -0.673 2.278 9.210 1.00 94.94 92 LEU A O 1
ATOM 756 N N . THR A 1 93 ? 1.439 1.605 8.871 1.00 95.88 93 THR A N 1
ATOM 757 C CA . THR A 1 93 ? 1.695 1.260 10.272 1.00 95.88 93 THR A CA 1
ATOM 758 C C . THR A 1 93 ? 1.608 2.503 11.154 1.00 95.88 93 THR A C 1
ATOM 760 O O . THR A 1 93 ? 0.895 2.468 12.157 1.00 95.88 93 THR A O 1
ATOM 763 N N . CYS A 1 94 ? 2.206 3.629 10.753 1.00 96.12 94 CYS A N 1
ATOM 764 C CA . CYS A 1 94 ? 2.067 4.918 11.436 1.00 96.12 94 CYS A CA 1
ATOM 765 C C . CYS A 1 94 ? 0.601 5.379 11.499 1.00 96.12 94 CYS A C 1
ATOM 767 O O . CYS A 1 94 ? 0.108 5.733 12.572 1.00 96.12 94 CYS A O 1
ATOM 769 N N . LYS A 1 95 ? -0.141 5.301 10.385 1.00 94.75 95 LYS A N 1
ATOM 770 C CA . LYS A 1 95 ? -1.579 5.632 10.352 1.00 94.75 95 LYS A CA 1
ATOM 771 C C . LYS A 1 95 ? -2.407 4.752 11.294 1.00 94.75 95 LYS A C 1
ATOM 773 O O . LYS A 1 95 ? -3.381 5.240 11.867 1.00 94.75 95 LYS A O 1
ATOM 778 N N . SER A 1 96 ? -2.010 3.498 11.517 1.00 95.25 96 SER A N 1
ATOM 779 C CA . SER A 1 96 ? -2.701 2.584 12.439 1.00 95.25 96 SER A CA 1
ATOM 780 C C . SER A 1 96 ? -2.660 3.023 13.910 1.00 95.25 96 SER A C 1
ATOM 782 O O . SER A 1 96 ? -3.476 2.551 14.699 1.00 95.25 96 SER A O 1
ATOM 784 N N . PHE A 1 97 ? -1.736 3.912 14.297 1.00 95.50 97 PHE A N 1
ATOM 785 C CA . PHE A 1 97 ? -1.660 4.444 15.663 1.00 95.50 97 PHE A CA 1
ATOM 786 C C . PHE A 1 97 ? -2.629 5.598 15.924 1.00 95.50 97 PHE A C 1
ATOM 788 O O . PHE A 1 97 ? -2.844 5.950 17.081 1.00 95.50 97 PHE A O 1
ATOM 795 N N . ARG A 1 98 ? -3.250 6.169 14.882 1.00 93.31 98 ARG A N 1
ATOM 796 C CA . ARG A 1 98 ? -4.280 7.196 15.065 1.00 93.31 98 ARG A CA 1
ATOM 797 C C . ARG A 1 98 ? -5.499 6.582 15.750 1.00 93.31 98 ARG A C 1
ATOM 799 O O . ARG A 1 98 ? -5.987 5.530 15.334 1.00 93.31 98 ARG A O 1
ATOM 806 N N . THR A 1 99 ? -6.013 7.242 16.776 1.00 92.44 99 THR A N 1
ATOM 807 C CA . THR A 1 99 ? -7.249 6.852 17.465 1.00 92.44 99 THR A CA 1
ATOM 808 C C . THR A 1 99 ? -8.482 7.114 16.584 1.00 92.44 99 THR A C 1
ATOM 810 O O . THR A 1 99 ? -8.366 7.693 15.502 1.00 92.44 99 THR A O 1
ATOM 813 N N . GLY A 1 100 ? -9.647 6.606 16.996 1.00 91.50 100 GLY A N 1
ATOM 814 C CA . GLY A 1 100 ? -10.916 6.754 16.272 1.00 91.50 100 GLY A CA 1
ATOM 815 C C . GLY A 1 100 ? -11.114 5.781 15.107 1.00 91.50 100 GLY A C 1
ATOM 816 O O . GLY A 1 100 ? -10.187 5.098 14.669 1.00 91.50 100 GLY A O 1
ATOM 817 N N . HIS A 1 101 ? -12.338 5.710 14.593 1.00 90.25 101 HIS A N 1
ATOM 818 C CA . HIS A 1 101 ? -12.680 4.887 13.431 1.00 90.25 101 HIS A CA 1
ATOM 819 C C . HIS A 1 101 ? -12.251 5.559 12.125 1.00 90.25 101 HIS A C 1
ATOM 821 O O . HIS A 1 101 ? -12.172 6.784 12.036 1.00 90.25 101 HIS A O 1
ATOM 827 N N . SER A 1 102 ? -11.937 4.753 11.114 1.00 90.38 102 SER A N 1
ATOM 828 C CA . SER A 1 102 ? -11.713 5.264 9.757 1.00 90.38 102 SER A CA 1
ATOM 829 C C . SER A 1 102 ? -13.045 5.728 9.149 1.00 90.38 102 SER A C 1
ATOM 831 O O . SER A 1 102 ? -14.036 5.013 9.316 1.00 90.38 102 SER A O 1
ATOM 833 N N . PRO A 1 103 ? -13.108 6.868 8.438 1.00 85.62 103 PRO A N 1
ATOM 834 C CA . PRO A 1 103 ? -14.355 7.362 7.847 1.00 85.62 103 PRO A CA 1
ATOM 835 C C . PRO A 1 103 ? -14.975 6.359 6.860 1.00 85.62 103 PRO A C 1
ATOM 837 O O . PRO A 1 103 ? -16.197 6.262 6.759 1.00 85.62 103 PRO A O 1
ATOM 840 N N . GLU A 1 104 ? -14.150 5.541 6.198 1.00 85.75 104 GLU A N 1
ATOM 841 C CA . GLU A 1 104 ? -14.600 4.526 5.238 1.00 85.75 104 GLU A CA 1
ATOM 842 C C . GLU A 1 104 ? -15.417 3.401 5.897 1.00 85.75 104 GLU A C 1
ATOM 844 O O . GLU A 1 104 ? -16.241 2.756 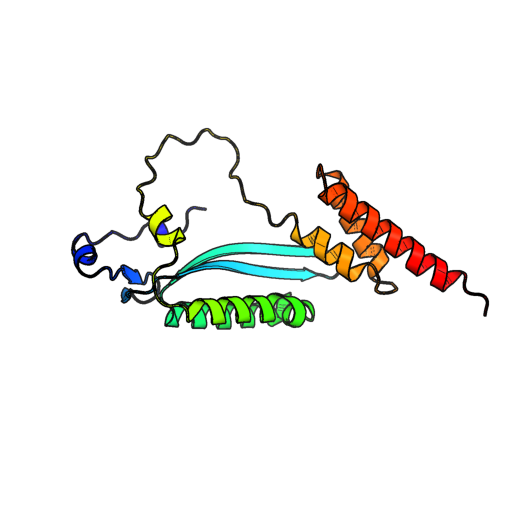5.244 1.00 85.75 104 GLU A O 1
ATOM 849 N N . VAL A 1 105 ? -15.234 3.183 7.205 1.00 82.12 105 VAL A N 1
ATOM 850 C CA . VAL A 1 105 ? -15.993 2.181 7.965 1.00 82.12 105 VAL A CA 1
ATOM 851 C C . VAL A 1 105 ? -17.469 2.572 8.040 1.00 82.12 105 VAL A C 1
ATOM 853 O O . VAL A 1 105 ? -18.330 1.710 7.887 1.00 82.12 105 VAL A O 1
ATOM 856 N N . PHE A 1 106 ? -17.770 3.863 8.206 1.00 81.56 106 PHE A N 1
ATOM 857 C CA . PHE A 1 106 ? -19.148 4.351 8.300 1.00 81.56 106 PHE A CA 1
ATOM 858 C C . PHE A 1 106 ? -19.866 4.324 6.950 1.00 81.56 106 PHE A C 1
ATOM 860 O O . PHE A 1 106 ? -21.031 3.941 6.890 1.00 81.56 106 PHE A O 1
ATOM 867 N N . LEU A 1 107 ? -19.153 4.634 5.862 1.00 78.19 107 LEU A N 1
ATOM 868 C CA . LEU A 1 107 ? -19.689 4.550 4.496 1.00 78.19 107 LEU A CA 1
ATOM 869 C C . LEU A 1 107 ? -20.105 3.123 4.118 1.00 78.19 107 LEU A C 1
ATOM 871 O O . LEU A 1 107 ? -21.021 2.923 3.330 1.00 78.19 107 LEU A O 1
ATOM 875 N N . SER A 1 108 ? -19.439 2.131 4.704 1.00 67.12 108 SER A N 1
ATOM 876 C CA . SER A 1 108 ? -19.715 0.715 4.458 1.00 67.12 108 SER A CA 1
ATOM 877 C C . SER A 1 108 ? -20.873 0.170 5.300 1.00 67.12 108 SER A C 1
ATOM 879 O O . SER A 1 108 ? -21.399 -0.893 4.990 1.00 67.12 108 SER A O 1
ATOM 881 N N . ALA A 1 109 ? -21.238 0.872 6.377 1.00 64.25 109 ALA A N 1
ATOM 882 C CA . ALA A 1 109 ? -22.344 0.512 7.261 1.00 64.25 109 ALA A CA 1
ATOM 883 C C . ALA A 1 109 ? -23.686 1.074 6.776 1.00 64.25 109 ALA A C 1
ATOM 885 O O . ALA A 1 109 ? -24.732 0.627 7.239 1.00 64.25 109 ALA A O 1
ATOM 886 N N . THR A 1 110 ? -23.680 2.035 5.844 1.00 59.50 110 THR A N 1
ATOM 887 C CA . THR A 1 110 ? -24.898 2.400 5.123 1.00 59.50 110 THR A CA 1
ATOM 888 C C . THR A 1 110 ? -25.314 1.179 4.306 1.00 59.50 110 THR A C 1
ATOM 890 O O . THR A 1 110 ? -24.537 0.767 3.438 1.00 59.50 110 THR A O 1
ATOM 893 N N . PRO A 1 111 ? -26.481 0.560 4.578 1.00 55.06 111 PRO A N 1
ATOM 894 C CA . PRO A 1 111 ? -26.942 -0.561 3.783 1.00 55.06 111 PRO A CA 1
ATOM 895 C C . PRO A 1 111 ? -26.929 -0.102 2.335 1.00 55.06 111 PRO A C 1
ATOM 897 O O . PRO A 1 111 ? -27.566 0.894 1.990 1.00 55.06 111 PRO A O 1
ATOM 900 N N . GLN A 1 112 ? -26.143 -0.790 1.509 1.00 49.19 112 GLN A N 1
ATOM 901 C CA . GLN A 1 112 ? -26.232 -0.672 0.066 1.00 49.19 112 GLN A CA 1
ATOM 902 C C . GLN A 1 112 ? -27.669 -1.042 -0.276 1.00 49.19 112 GLN A C 1
ATOM 904 O O . GLN A 1 112 ? -27.998 -2.224 -0.403 1.00 49.19 112 GLN A O 1
ATOM 909 N N . VAL A 1 113 ? -28.545 -0.033 -0.347 1.00 54.66 113 VAL A N 1
ATOM 910 C CA . VAL A 1 113 ? -29.853 -0.151 -0.974 1.00 54.66 113 VAL A CA 1
ATOM 911 C C . VAL A 1 113 ? -29.513 -0.714 -2.329 1.00 54.66 113 VAL A C 1
ATOM 913 O O . VAL A 1 113 ? -28.864 -0.048 -3.139 1.00 54.66 113 VAL A O 1
ATOM 916 N N . THR A 1 114 ? -29.805 -2.002 -2.473 1.00 47.97 114 THR A N 1
ATOM 917 C CA . THR A 1 114 ? -29.410 -2.822 -3.604 1.00 47.97 114 THR A CA 1
ATOM 918 C C . THR A 1 114 ? -30.251 -2.333 -4.763 1.00 47.97 114 THR A C 1
ATOM 920 O O . THR A 1 114 ? -31.279 -2.904 -5.106 1.00 47.97 114 THR A O 1
ATOM 923 N N . THR A 1 115 ? -29.860 -1.190 -5.311 1.00 50.50 115 THR A N 1
ATOM 924 C CA . THR A 1 115 ? -30.314 -0.754 -6.611 1.00 50.50 115 THR A CA 1
ATOM 925 C C . THR A 1 115 ? -29.715 -1.800 -7.539 1.00 50.50 115 THR A C 1
ATOM 927 O O . THR A 1 115 ? -28.489 -1.949 -7.527 1.00 50.50 115 THR A O 1
ATOM 930 N N . PRO A 1 116 ? -30.538 -2.618 -8.218 1.00 47.28 116 PRO A N 1
ATOM 931 C CA . PRO A 1 116 ? -30.048 -3.696 -9.062 1.00 47.28 116 PRO A CA 1
ATOM 932 C C . PRO A 1 116 ? -28.994 -3.109 -9.989 1.00 47.28 116 PRO A C 1
ATOM 934 O O . PRO A 1 116 ? -29.264 -2.153 -10.716 1.00 47.28 116 PRO A O 1
ATOM 937 N N . ALA A 1 117 ? -27.769 -3.614 -9.847 1.00 46.25 117 ALA A N 1
ATOM 938 C CA . ALA A 1 117 ? -26.612 -3.050 -10.508 1.00 46.25 117 ALA A CA 1
ATOM 939 C C . ALA A 1 117 ? -26.896 -2.986 -12.017 1.00 46.25 117 ALA A C 1
ATOM 941 O O . ALA A 1 117 ? -27.170 -4.036 -12.609 1.00 46.25 117 ALA A O 1
ATOM 942 N N . PRO A 1 118 ? -26.846 -1.803 -12.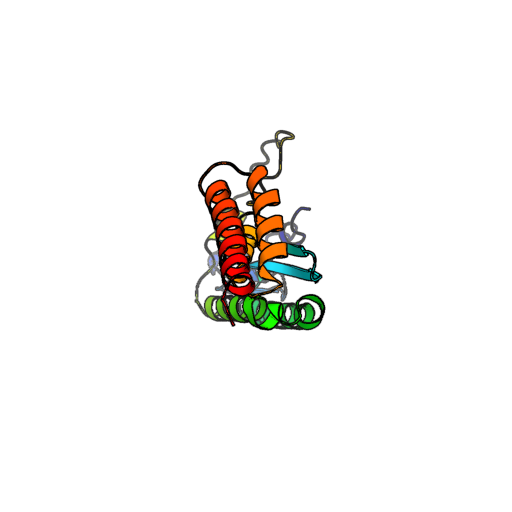661 1.00 46.19 118 PRO A N 1
ATOM 943 C CA . PRO A 1 118 ? -26.698 -1.779 -14.103 1.00 46.19 118 PRO A CA 1
ATOM 944 C C . PRO A 1 118 ? -25.426 -2.566 -14.420 1.00 46.19 118 PRO A C 1
ATOM 946 O O . PRO A 1 118 ? -24.406 -2.426 -13.747 1.00 46.19 118 PRO A O 1
ATOM 949 N N . THR A 1 119 ? -25.509 -3.437 -15.413 1.00 55.53 119 THR A N 1
ATOM 950 C CA . THR A 1 119 ? -24.512 -4.435 -15.817 1.00 55.53 119 THR A CA 1
ATOM 951 C C . THR A 1 119 ? -23.203 -3.837 -16.370 1.00 55.53 119 THR A C 1
ATOM 953 O O . THR A 1 119 ? -22.537 -4.459 -17.193 1.00 55.53 119 THR A O 1
ATOM 956 N N . GLY A 1 120 ? -22.831 -2.623 -15.967 1.00 52.19 120 GLY A N 1
ATOM 957 C CA . GLY A 1 120 ? -21.714 -1.855 -16.495 1.00 52.19 120 GLY A CA 1
ATOM 958 C C . GLY A 1 120 ? -20.655 -1.597 -15.434 1.00 52.19 120 GLY A C 1
ATOM 959 O O . GLY A 1 120 ? -20.874 -0.821 -14.513 1.00 52.19 120 GLY A O 1
ATOM 960 N N . GLU A 1 121 ? -19.514 -2.255 -15.624 1.00 47.16 121 GLU A N 1
ATOM 961 C CA . GLU A 1 121 ? -18.177 -1.764 -15.281 1.00 47.16 121 GLU A CA 1
ATOM 962 C C . GLU A 1 121 ? -17.957 -1.373 -13.814 1.00 47.16 121 GLU A C 1
ATOM 964 O O . GLU A 1 121 ? -18.167 -0.245 -13.376 1.00 47.16 121 GLU A O 1
ATOM 969 N N . ALA A 1 122 ? -17.423 -2.331 -13.051 1.00 43.91 122 ALA A N 1
ATOM 970 C CA . ALA A 1 122 ? -16.744 -2.034 -11.802 1.00 43.91 122 ALA A CA 1
ATOM 971 C C . ALA A 1 122 ? -15.689 -0.948 -12.058 1.00 43.91 122 ALA A C 1
ATOM 973 O O . ALA A 1 122 ? -14.659 -1.212 -12.678 1.00 43.91 122 ALA A O 1
ATOM 974 N N . VAL A 1 123 ? -15.947 0.266 -11.569 1.00 47.12 123 VAL A N 1
ATOM 975 C CA . VAL A 1 123 ? -14.957 1.341 -11.498 1.00 47.12 123 VAL A CA 1
ATOM 976 C C . VAL A 1 123 ? -13.943 0.931 -10.434 1.00 47.12 123 VAL A C 1
ATOM 978 O O . VAL A 1 123 ? -13.996 1.338 -9.278 1.00 47.12 123 VAL A O 1
ATOM 981 N N . THR A 1 124 ? -13.032 0.039 -10.811 1.00 47.62 124 THR A N 1
ATOM 982 C CA . THR A 1 124 ? -11.722 -0.049 -10.186 1.00 47.62 124 THR A CA 1
ATOM 983 C C . THR A 1 124 ? -11.089 1.316 -10.384 1.00 47.62 124 THR A C 1
ATOM 985 O O . THR A 1 124 ? -10.737 1.662 -11.511 1.00 47.62 124 THR A O 1
ATOM 988 N N . GLU A 1 125 ? -11.005 2.110 -9.317 1.00 45.56 125 GLU A N 1
ATOM 989 C CA . GLU A 1 125 ? -10.137 3.282 -9.266 1.00 45.56 125 GLU A CA 1
ATOM 990 C C . GLU A 1 125 ? -8.722 2.763 -9.520 1.00 45.56 125 GLU A C 1
ATOM 992 O O . GLU A 1 125 ? -8.072 2.164 -8.665 1.00 45.56 125 GLU A O 1
ATOM 997 N N . SER A 1 126 ? -8.348 2.793 -10.794 1.00 48.22 126 SER A N 1
ATOM 998 C CA . SER A 1 126 ? -7.272 1.976 -11.298 1.00 48.22 126 SER A CA 1
ATOM 999 C C . SER A 1 126 ? -5.954 2.592 -10.869 1.00 48.22 126 SER A C 1
ATOM 1001 O O . SER A 1 126 ? -5.689 3.789 -11.040 1.00 48.22 126 SER A O 1
ATOM 1003 N N . ALA A 1 127 ? -5.073 1.730 -10.375 1.00 52.84 127 ALA A N 1
ATOM 1004 C CA . ALA A 1 127 ? -3.664 2.008 -10.145 1.00 52.84 127 ALA A CA 1
ATOM 1005 C C . ALA A 1 127 ? -2.894 2.410 -11.433 1.00 52.84 127 ALA A C 1
ATOM 1007 O O . ALA A 1 127 ? -1.666 2.434 -11.441 1.00 52.84 127 ALA A O 1
ATOM 1008 N N . ASP A 1 128 ? -3.585 2.789 -12.513 1.00 53.72 128 ASP A N 1
ATOM 1009 C CA . ASP A 1 128 ? -3.067 3.187 -13.825 1.00 53.72 128 ASP A CA 1
ATOM 1010 C C . ASP A 1 128 ? -2.128 4.406 -13.771 1.00 53.72 128 ASP A C 1
ATOM 1012 O O . ASP A 1 128 ? -1.378 4.663 -14.710 1.00 53.72 128 ASP A O 1
ATOM 1016 N N . GLY A 1 129 ? -2.134 5.177 -12.678 1.00 54.38 129 GLY A N 1
ATOM 1017 C CA . GLY A 1 129 ? -1.183 6.276 -12.476 1.00 54.38 129 GLY A CA 1
ATOM 1018 C C . GLY A 1 129 ? 0.201 5.824 -11.997 1.00 54.38 129 GLY A C 1
ATOM 1019 O O . GLY A 1 129 ? 1.202 6.473 -12.301 1.00 54.38 129 GLY A O 1
ATOM 1020 N N . PHE A 1 130 ? 0.278 4.709 -11.268 1.00 58.47 130 PHE A N 1
ATOM 1021 C CA . PHE A 1 130 ? 1.509 4.229 -10.638 1.00 58.47 130 PHE A CA 1
ATOM 1022 C C . PHE A 1 130 ? 2.625 3.848 -11.635 1.00 58.47 130 PHE A C 1
ATOM 1024 O O . PHE A 1 130 ? 3.748 4.330 -11.456 1.00 58.47 130 PHE A O 1
ATOM 1031 N N . PRO A 1 131 ? 2.374 3.075 -12.716 1.00 62.12 131 PRO A N 1
ATOM 1032 C CA . PRO A 1 131 ? 3.432 2.721 -13.668 1.00 62.12 131 PRO A CA 1
ATOM 1033 C C . PRO A 1 131 ? 3.985 3.938 -14.425 1.00 62.12 131 PRO A C 1
ATOM 1035 O O . PRO A 1 131 ? 5.158 3.950 -14.791 1.00 62.12 131 PRO A O 1
ATOM 1038 N N . ILE A 1 132 ? 3.179 4.989 -14.608 1.00 62.09 132 ILE A N 1
ATOM 1039 C CA . ILE A 1 132 ? 3.589 6.227 -15.288 1.00 62.09 132 ILE A CA 1
ATOM 1040 C C . ILE A 1 132 ? 4.580 7.020 -14.425 1.00 62.09 132 ILE A C 1
ATOM 1042 O O . ILE A 1 132 ? 5.604 7.482 -14.927 1.00 62.09 132 ILE A O 1
ATOM 1046 N N . VAL A 1 133 ? 4.313 7.141 -13.120 1.00 65.06 133 VAL A N 1
ATOM 1047 C CA . VAL A 1 133 ? 5.196 7.857 -12.180 1.00 65.06 133 VAL A CA 1
ATOM 1048 C C . VAL A 1 133 ? 6.512 7.102 -11.979 1.00 65.06 133 VAL A C 1
ATOM 1050 O O . VAL A 1 133 ? 7.578 7.714 -11.992 1.00 65.06 133 VAL A O 1
ATOM 1053 N N . VAL A 1 134 ? 6.461 5.772 -11.856 1.00 64.06 134 VAL A N 1
ATOM 1054 C CA . VAL A 1 134 ? 7.664 4.932 -11.721 1.00 64.06 134 VAL A CA 1
ATOM 1055 C C . VAL A 1 134 ? 8.496 4.940 -13.008 1.00 64.06 134 VAL A C 1
ATOM 1057 O O . VAL A 1 134 ? 9.715 5.062 -12.935 1.00 64.06 134 VAL A O 1
ATOM 1060 N N . GLY A 1 135 ? 7.860 4.887 -14.184 1.00 60.19 135 GLY A N 1
ATOM 1061 C CA . GLY A 1 135 ? 8.547 5.023 -15.472 1.00 60.19 135 GLY A CA 1
ATOM 1062 C C . GLY A 1 135 ? 9.255 6.373 -15.626 1.00 60.19 135 GLY A C 1
ATOM 1063 O O . GLY A 1 135 ? 10.421 6.411 -16.014 1.00 60.19 135 GLY A O 1
ATOM 1064 N N . ALA A 1 136 ? 8.603 7.475 -15.239 1.00 60.72 136 ALA A N 1
ATOM 1065 C CA . ALA A 1 136 ? 9.221 8.803 -15.225 1.00 60.72 136 ALA A CA 1
ATOM 1066 C C . ALA A 1 136 ? 10.408 8.890 -14.244 1.00 60.72 136 ALA A C 1
ATOM 1068 O O . ALA A 1 136 ? 11.438 9.479 -14.564 1.00 60.72 136 ALA A O 1
ATOM 1069 N N . LEU A 1 137 ? 10.292 8.256 -13.072 1.00 62.44 137 LEU A N 1
ATOM 1070 C CA . LEU A 1 137 ? 11.336 8.224 -12.044 1.00 62.44 137 LEU A CA 1
ATOM 1071 C C . LEU A 1 137 ? 12.470 7.232 -12.313 1.00 62.44 137 LEU A C 1
ATOM 1073 O O . LEU A 1 137 ? 13.462 7.292 -11.602 1.00 62.44 137 LEU A O 1
ATOM 1077 N N . LEU A 1 138 ? 12.359 6.316 -13.272 1.00 60.94 138 LEU A N 1
ATOM 1078 C CA . LEU A 1 138 ? 13.436 5.374 -13.621 1.00 60.94 138 LEU A CA 1
ATOM 1079 C C . LEU A 1 138 ? 14.045 5.646 -15.000 1.00 60.94 138 LEU A C 1
ATOM 1081 O O . LEU A 1 138 ? 15.104 5.104 -15.317 1.00 60.94 138 LEU A O 1
ATOM 1085 N N . GLY A 1 139 ? 13.427 6.523 -15.798 1.00 57.09 139 GLY A N 1
ATOM 1086 C CA . GLY A 1 139 ? 13.863 6.872 -17.153 1.00 57.09 139 GLY A CA 1
ATOM 1087 C C . GLY A 1 139 ? 15.279 7.456 -17.262 1.00 57.09 139 GLY A C 1
ATOM 1088 O O . GLY A 1 139 ? 15.850 7.452 -18.347 1.00 57.09 139 GLY A O 1
ATOM 1089 N N . TRP A 1 140 ? 15.866 7.922 -16.156 1.00 58.94 140 TRP A N 1
ATOM 1090 C CA . TRP A 1 140 ? 17.202 8.530 -16.108 1.00 58.94 140 TRP A CA 1
ATOM 1091 C C . TRP A 1 140 ? 18.331 7.545 -15.767 1.00 58.94 140 TRP A C 1
ATOM 1093 O O . TRP A 1 140 ? 19.498 7.923 -15.844 1.00 58.94 140 TRP A O 1
ATOM 1103 N N . VAL A 1 141 ? 18.025 6.286 -15.423 1.00 67.69 141 VAL A N 1
ATOM 1104 C CA . VAL A 1 141 ? 19.053 5.261 -15.171 1.00 67.69 141 VAL A CA 1
ATOM 1105 C C . VAL A 1 141 ? 19.579 4.732 -16.512 1.00 67.69 141 VAL A C 1
ATOM 1107 O O . VAL A 1 141 ? 18.802 4.135 -17.265 1.00 67.69 141 VAL A O 1
ATOM 1110 N N . PRO A 1 142 ? 20.877 4.890 -16.834 1.00 58.12 142 PRO A N 1
ATOM 1111 C CA . PRO A 1 142 ? 21.428 4.408 -18.096 1.00 58.12 142 PRO A CA 1
ATOM 1112 C C . PRO A 1 142 ? 21.200 2.894 -18.249 1.00 58.12 142 PRO A C 1
ATOM 1114 O O . PRO A 1 142 ? 21.464 2.125 -17.328 1.00 58.12 142 PRO A O 1
ATOM 1117 N N . CYS A 1 143 ? 20.686 2.482 -19.410 1.00 61.31 143 CYS A N 1
ATOM 1118 C CA . CYS A 1 143 ? 20.390 1.112 -19.868 1.00 61.31 143 CYS A CA 1
ATOM 1119 C C . CYS A 1 143 ? 19.046 0.533 -19.406 1.00 61.31 143 CYS A C 1
ATOM 1121 O O . CYS A 1 143 ? 18.440 -0.237 -20.146 1.00 61.31 143 CYS A O 1
ATOM 1123 N N . VAL A 1 144 ? 18.533 0.934 -18.242 1.00 62.94 144 VAL A N 1
ATOM 1124 C CA . VAL A 1 144 ? 17.197 0.516 -17.767 1.00 62.94 144 VAL A CA 1
ATOM 1125 C C . VAL A 1 144 ? 16.128 1.532 -18.188 1.00 62.94 144 VAL A C 1
ATOM 1127 O O . VAL A 1 144 ? 15.016 1.161 -18.564 1.00 62.94 144 VAL A O 1
ATOM 1130 N N . GLY A 1 145 ? 16.484 2.817 -18.217 1.00 63.72 145 GLY A N 1
ATOM 1131 C CA . GLY A 1 145 ? 15.570 3.925 -18.474 1.00 63.72 145 GLY A CA 1
ATOM 1132 C C . GLY A 1 145 ? 14.912 3.910 -19.853 1.00 63.72 145 GLY A C 1
ATOM 1133 O O . GLY A 1 145 ? 13.747 4.283 -19.962 1.00 63.72 145 GLY A O 1
ATOM 1134 N N . PHE A 1 146 ? 15.589 3.414 -20.898 1.00 70.69 146 PHE A N 1
ATOM 1135 C CA . PHE A 1 146 ? 15.000 3.337 -22.242 1.00 70.69 146 PHE A CA 1
ATOM 1136 C C . PHE A 1 146 ? 13.839 2.340 -22.324 1.00 70.69 146 PHE A C 1
ATOM 1138 O O . PHE A 1 146 ? 12.770 2.684 -22.823 1.00 70.69 146 PHE A O 1
ATOM 1145 N N . ALA A 1 147 ? 14.020 1.125 -21.794 1.00 71.75 147 ALA A N 1
ATOM 1146 C CA . ALA A 1 147 ? 12.978 0.099 -21.801 1.00 71.75 147 ALA A CA 1
ATOM 1147 C C . ALA A 1 147 ? 11.752 0.543 -20.985 1.00 71.75 147 ALA A C 1
ATOM 1149 O O . ALA A 1 147 ? 10.616 0.411 -21.444 1.00 71.75 147 ALA A O 1
ATOM 1150 N N . PHE A 1 148 ? 11.980 1.149 -19.814 1.00 67.00 148 PHE A N 1
ATOM 1151 C CA . PHE A 1 148 ? 10.909 1.689 -18.972 1.00 67.00 148 PHE A CA 1
ATOM 1152 C C . PHE A 1 148 ? 10.233 2.926 -19.580 1.00 67.00 148 PHE A C 1
ATOM 1154 O O . PHE A 1 148 ? 9.010 3.042 -19.504 1.00 67.00 148 PHE A O 1
ATOM 1161 N N . GLY A 1 149 ? 10.987 3.819 -20.226 1.00 70.56 149 GLY A N 1
ATOM 1162 C CA . GLY A 1 149 ? 10.446 4.976 -20.944 1.00 70.56 149 GLY A CA 1
ATOM 1163 C C . GLY A 1 149 ? 9.575 4.565 -22.134 1.00 70.56 149 GLY A C 1
ATOM 1164 O O . GLY A 1 149 ? 8.481 5.100 -22.310 1.00 70.56 149 GLY A O 1
ATOM 1165 N N . LEU A 1 150 ? 10.007 3.560 -22.903 1.00 76.56 150 LEU A N 1
ATOM 1166 C CA . LEU A 1 150 ? 9.232 2.991 -24.009 1.00 76.56 150 LEU A CA 1
ATOM 1167 C C . LEU A 1 150 ? 7.944 2.324 -23.506 1.00 76.56 150 LEU A C 1
ATOM 1169 O O . LEU A 1 150 ? 6.871 2.551 -24.061 1.00 76.56 150 LEU A O 1
ATOM 1173 N N . PHE A 1 151 ? 8.025 1.554 -22.421 1.00 74.44 151 PHE A N 1
ATOM 1174 C CA . PHE A 1 151 ? 6.860 0.920 -21.805 1.00 74.44 151 PHE A CA 1
ATOM 1175 C C . PHE A 1 151 ? 5.848 1.947 -21.266 1.00 74.44 151 PHE A C 1
ATOM 1177 O O . PHE A 1 151 ? 4.654 1.858 -21.564 1.00 74.44 151 PHE A O 1
ATOM 1184 N N . ALA A 1 152 ? 6.316 2.968 -20.540 1.00 70.81 152 ALA A N 1
ATOM 1185 C CA . ALA A 1 152 ? 5.474 4.059 -20.045 1.00 70.81 152 ALA A CA 1
ATOM 1186 C C . ALA A 1 152 ? 4.819 4.848 -21.191 1.00 70.81 152 ALA A C 1
ATOM 1188 O O . ALA A 1 152 ? 3.657 5.245 -21.080 1.00 70.81 152 ALA A O 1
ATOM 1189 N N . PHE A 1 153 ? 5.528 5.035 -22.309 1.00 79.06 153 PHE A N 1
ATOM 1190 C CA . PHE A 1 153 ? 4.980 5.635 -23.522 1.00 79.06 153 PHE A CA 1
ATOM 1191 C C . PHE A 1 153 ? 3.857 4.784 -24.129 1.00 79.06 153 PHE A C 1
ATOM 1193 O O . PHE A 1 153 ? 2.790 5.319 -24.421 1.00 79.06 153 PHE A O 1
ATOM 1200 N N . VAL A 1 154 ? 4.042 3.465 -24.252 1.00 79.81 154 VAL A N 1
ATOM 1201 C CA . VAL A 1 154 ? 3.013 2.557 -24.795 1.00 79.81 154 VAL A CA 1
ATOM 1202 C C . VAL A 1 154 ? 1.750 2.545 -23.928 1.00 79.81 154 VAL A C 1
ATOM 1204 O O . VAL A 1 154 ? 0.646 2.592 -24.468 1.00 79.81 154 VAL A O 1
ATOM 1207 N N . ILE A 1 155 ? 1.884 2.538 -22.597 1.00 74.94 155 ILE A N 1
ATOM 1208 C CA . ILE A 1 155 ? 0.731 2.649 -21.682 1.00 74.94 155 ILE A CA 1
ATOM 1209 C C . ILE A 1 155 ? 0.054 4.018 -21.818 1.00 74.94 155 ILE A C 1
ATOM 1211 O O . ILE A 1 155 ? -1.172 4.105 -21.864 1.00 74.94 155 ILE A O 1
ATOM 1215 N N . SER A 1 156 ? 0.844 5.086 -21.938 1.00 80.75 156 SER A N 1
ATOM 1216 C CA . SER A 1 156 ? 0.357 6.457 -22.127 1.00 80.75 156 SER A CA 1
ATOM 1217 C C . SER A 1 156 ? -0.529 6.614 -23.371 1.00 80.75 156 SER A C 1
ATOM 1219 O O . SER A 1 156 ? -1.491 7.379 -23.321 1.00 80.75 156 SER A O 1
ATOM 1221 N N . LEU A 1 157 ? -0.312 5.829 -24.437 1.00 82.69 157 LEU A N 1
ATOM 1222 C CA . LEU A 1 157 ? -1.166 5.844 -25.637 1.00 82.69 157 LEU A CA 1
ATOM 1223 C C . LEU A 1 157 ? -2.634 5.480 -25.358 1.00 82.69 157 LEU A C 1
ATOM 1225 O O . LEU A 1 157 ? -3.499 5.818 -26.163 1.00 82.69 157 LEU A O 1
ATOM 1229 N N . ARG A 1 158 ? -2.928 4.798 -24.242 1.00 81.38 158 ARG A N 1
ATOM 1230 C CA . ARG A 1 158 ? -4.294 4.408 -23.853 1.00 81.38 158 ARG A CA 1
ATOM 1231 C C . ARG A 1 158 ? -4.988 5.409 -22.928 1.00 81.38 158 ARG A C 1
ATOM 1233 O O . ARG A 1 158 ? -6.160 5.218 -22.617 1.00 81.38 158 ARG A O 1
ATOM 1240 N N . HIS A 1 159 ? -4.297 6.457 -22.479 1.00 75.44 159 HIS A N 1
ATOM 1241 C CA . HIS A 1 159 ? -4.833 7.419 -21.518 1.00 75.44 159 HIS A CA 1
ATOM 1242 C C . HIS A 1 159 ? -4.916 8.832 -22.102 1.00 75.44 159 HIS A C 1
ATOM 1244 O O . HIS A 1 159 ? -4.017 9.297 -22.796 1.00 75.44 159 HIS A O 1
ATOM 1250 N N . ASN A 1 160 ? -5.975 9.557 -21.740 1.00 81.31 160 ASN A N 1
ATOM 1251 C CA . ASN A 1 160 ? -6.156 10.961 -22.106 1.00 81.31 160 ASN A CA 1
ATOM 1252 C C . ASN A 1 160 ? -5.695 11.890 -20.963 1.00 81.31 160 ASN A C 1
ATOM 1254 O O . ASN A 1 160 ? -5.710 11.515 -19.789 1.00 81.31 160 ASN A O 1
ATOM 1258 N N . GLY A 1 161 ? -5.282 13.118 -21.294 1.00 82.81 161 GLY A N 1
ATOM 1259 C CA . GLY A 1 161 ? -4.914 14.152 -20.314 1.00 82.81 161 GLY A CA 1
ATOM 1260 C C . GLY A 1 161 ? -3.443 14.135 -19.872 1.00 82.81 161 GLY A C 1
ATOM 1261 O O . GLY A 1 161 ? -2.545 13.813 -20.648 1.00 82.81 161 GLY A O 1
ATOM 1262 N N . TRP A 1 162 ? -3.170 14.523 -18.621 1.00 76.94 162 TRP A N 1
ATOM 1263 C CA . TRP A 1 162 ? -1.803 14.732 -18.101 1.00 76.94 162 TRP A CA 1
ATOM 1264 C C . TRP A 1 162 ? -0.925 13.467 -18.120 1.00 76.94 162 TRP A C 1
ATOM 1266 O O . TRP A 1 162 ? 0.292 13.548 -18.285 1.00 76.94 162 TRP A O 1
ATOM 1276 N N . ARG A 1 163 ? -1.549 12.287 -18.020 1.00 70.88 163 ARG A N 1
ATOM 1277 C CA . ARG A 1 163 ? -0.891 10.974 -18.113 1.00 70.88 163 ARG A CA 1
ATOM 1278 C C . ARG A 1 163 ? -0.253 10.736 -19.485 1.00 70.88 163 ARG A C 1
ATOM 1280 O O . ARG A 1 163 ? 0.825 10.146 -19.555 1.00 70.88 163 ARG A O 1
ATOM 1287 N N . MET A 1 164 ? -0.862 11.270 -20.550 1.00 80.12 164 MET A N 1
ATOM 1288 C CA . MET A 1 164 ? -0.295 11.213 -21.898 1.00 80.12 164 MET A CA 1
ATOM 1289 C C . MET A 1 164 ? 1.050 11.953 -21.951 1.00 80.12 164 MET A C 1
ATOM 1291 O O . MET A 1 164 ? 2.056 11.437 -22.449 1.00 80.12 164 MET A O 1
ATOM 1295 N N . TRP A 1 165 ? 1.070 13.162 -21.383 1.00 78.25 165 TRP A N 1
ATOM 1296 C CA . TRP A 1 165 ? 2.250 14.021 -21.326 1.00 78.25 165 TRP A CA 1
ATOM 1297 C C . TRP A 1 165 ? 3.377 13.394 -20.505 1.00 78.25 165 TRP A C 1
ATOM 1299 O O . TRP A 1 165 ? 4.516 13.386 -20.965 1.00 78.25 165 TRP A O 1
ATOM 1309 N N . ALA A 1 166 ? 3.072 12.804 -19.348 1.00 73.38 166 ALA A N 1
ATOM 1310 C CA . ALA A 1 166 ? 4.073 12.164 -18.494 1.00 73.38 166 ALA A CA 1
ATOM 1311 C C . ALA A 1 166 ? 4.815 11.008 -19.199 1.00 73.38 166 ALA A C 1
ATOM 1313 O O . ALA A 1 166 ? 6.042 10.949 -19.148 1.00 73.38 166 ALA A O 1
ATOM 1314 N N . GLY A 1 167 ? 4.101 10.137 -19.925 1.00 74.25 167 GLY A N 1
ATOM 1315 C CA . GLY A 1 167 ? 4.739 9.058 -20.695 1.00 74.25 167 GLY A CA 1
ATOM 1316 C C . GLY A 1 167 ? 5.617 9.565 -21.848 1.00 74.25 167 GLY A C 1
ATOM 1317 O O . GLY A 1 167 ? 6.692 9.022 -22.095 1.00 74.25 167 GLY A O 1
ATOM 1318 N N . ARG A 1 168 ? 5.206 10.649 -22.524 1.00 83.50 168 ARG A N 1
ATOM 1319 C CA . ARG A 1 168 ? 6.002 11.296 -23.586 1.00 83.50 168 ARG A CA 1
ATOM 1320 C C . ARG A 1 168 ? 7.286 11.923 -23.047 1.00 83.50 168 ARG A C 1
ATOM 1322 O O . ARG A 1 168 ? 8.344 11.753 -23.649 1.00 83.50 168 ARG A O 1
ATOM 1329 N N . TRP A 1 169 ? 7.196 12.606 -21.907 1.00 79.75 169 TRP A N 1
ATOM 1330 C CA . TRP A 1 169 ? 8.355 13.192 -21.235 1.00 79.75 169 TRP A CA 1
ATOM 1331 C C . TRP A 1 169 ? 9.347 12.127 -20.769 1.00 79.75 169 TRP A C 1
ATOM 1333 O O . TRP A 1 169 ? 10.541 12.301 -20.992 1.00 79.75 169 TRP A O 1
ATOM 1343 N N . ALA A 1 170 ? 8.869 11.008 -20.215 1.00 74.19 170 ALA A N 1
ATOM 1344 C CA . ALA A 1 170 ? 9.726 9.899 -19.795 1.00 74.19 170 ALA A CA 1
ATOM 1345 C C . ALA A 1 170 ? 10.540 9.307 -20.964 1.00 74.19 170 ALA A C 1
ATOM 1347 O O . ALA A 1 170 ? 11.744 9.071 -20.829 1.00 74.19 170 ALA A O 1
ATOM 1348 N N . LEU A 1 171 ? 9.913 9.121 -22.133 1.00 79.12 171 LEU A N 1
ATOM 1349 C CA . LEU A 1 171 ? 10.604 8.641 -23.334 1.00 79.12 171 LEU A CA 1
ATOM 1350 C C . LEU A 1 171 ? 11.621 9.664 -23.858 1.00 79.12 171 LEU A C 1
ATOM 1352 O O . LEU A 1 171 ? 12.759 9.299 -24.145 1.00 79.12 171 LEU A O 1
ATOM 1356 N N . LEU A 1 172 ? 11.237 10.943 -23.944 1.00 80.50 172 LEU A N 1
ATOM 1357 C CA . LEU A 1 172 ? 12.143 12.015 -24.372 1.00 80.50 172 LEU A CA 1
ATOM 1358 C C . LEU A 1 172 ? 13.360 12.126 -23.449 1.00 80.50 172 LEU A C 1
ATOM 1360 O O . LEU A 1 172 ? 14.484 12.200 -23.942 1.00 80.50 172 LEU A O 1
ATOM 1364 N N . SER A 1 173 ? 13.165 12.069 -22.128 1.00 76.94 173 SER A N 1
ATOM 1365 C CA . SER A 1 173 ? 14.278 12.103 -21.175 1.00 76.94 173 SER A CA 1
ATOM 1366 C C . SER A 1 173 ? 15.211 10.905 -21.330 1.00 76.94 173 SER A C 1
ATOM 1368 O O . SER A 1 173 ? 16.425 11.078 -21.271 1.00 76.94 173 SER A O 1
ATOM 1370 N N . ALA A 1 174 ? 14.667 9.711 -21.595 1.00 75.56 174 ALA A N 1
ATOM 1371 C CA . ALA A 1 174 ? 15.474 8.514 -21.808 1.00 75.56 174 ALA A CA 1
ATOM 1372 C C . ALA A 1 174 ? 16.298 8.599 -23.107 1.00 75.56 174 ALA A C 1
ATOM 1374 O O . ALA A 1 174 ? 17.472 8.227 -23.113 1.00 75.56 174 ALA A O 1
ATOM 1375 N N . ILE A 1 175 ? 15.714 9.128 -24.191 1.00 81.25 175 ILE A N 1
ATOM 1376 C CA . ILE A 1 175 ? 16.411 9.344 -25.471 1.00 81.25 175 ILE A CA 1
ATOM 1377 C C . ILE A 1 175 ? 17.538 10.366 -25.306 1.00 81.25 175 ILE A C 1
ATOM 1379 O O . ILE A 1 175 ? 18.654 10.113 -25.753 1.00 81.25 175 ILE A O 1
ATOM 1383 N N . VAL A 1 176 ? 17.273 11.499 -24.647 1.00 82.56 176 VAL A N 1
ATOM 1384 C CA . VAL A 1 176 ? 18.280 12.550 -24.430 1.00 82.56 176 VAL A CA 1
ATOM 1385 C C . VAL A 1 176 ? 19.417 12.039 -23.547 1.00 82.56 176 VAL A C 1
ATOM 1387 O O . VAL A 1 176 ? 20.581 12.195 -23.910 1.00 82.56 176 VAL A O 1
ATOM 1390 N N . ALA A 1 177 ? 19.104 11.373 -22.432 1.00 76.12 177 ALA A N 1
ATOM 1391 C CA . ALA A 1 177 ? 20.113 10.816 -21.531 1.00 76.12 177 ALA A CA 1
ATOM 1392 C C . ALA A 1 177 ? 21.024 9.798 -22.242 1.00 76.12 177 ALA A C 1
ATOM 1394 O O . ALA A 1 177 ? 22.242 9.822 -22.064 1.00 76.12 177 ALA A O 1
ATOM 1395 N N . HIS A 1 178 ? 20.456 8.941 -23.096 1.00 75.94 178 HI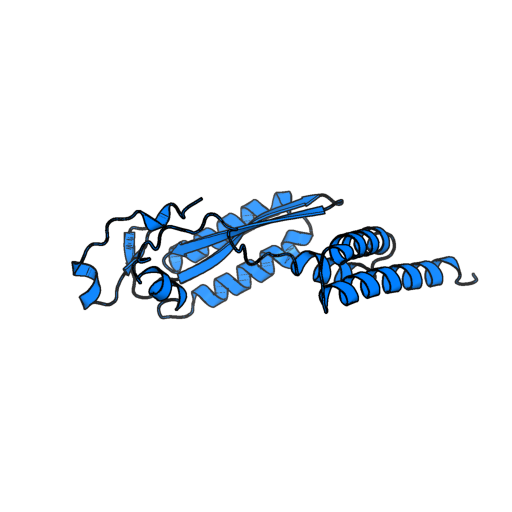S A N 1
ATOM 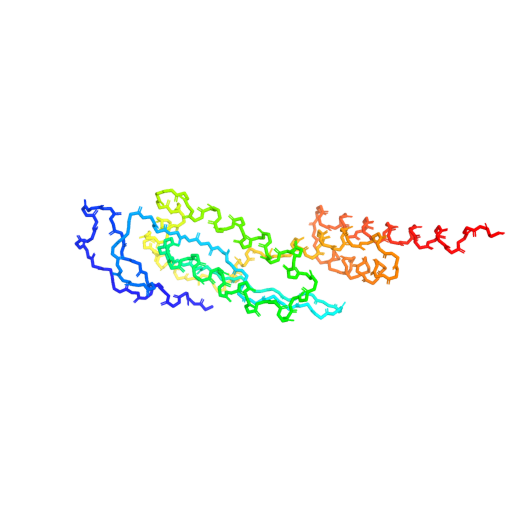1396 C CA . HIS A 1 178 ? 21.241 7.987 -23.876 1.00 75.94 178 HIS A CA 1
ATOM 1397 C C . HIS A 1 178 ? 22.008 8.614 -25.039 1.00 75.94 178 HIS A C 1
ATOM 1399 O O . HIS A 1 178 ? 23.151 8.225 -25.280 1.00 75.94 178 HIS A O 1
ATOM 1405 N N . GLY A 1 179 ? 21.421 9.594 -25.726 1.00 78.31 179 GLY A N 1
ATOM 1406 C CA . GLY A 1 179 ? 22.078 10.321 -26.809 1.00 78.31 179 GLY A CA 1
ATOM 1407 C C . GLY A 1 179 ? 23.318 11.068 -26.324 1.00 78.31 179 GLY A C 1
ATOM 1408 O O . GLY A 1 179 ? 24.371 10.965 -26.946 1.00 78.31 179 GLY A O 1
ATOM 1409 N N . VAL A 1 180 ? 23.228 11.739 -25.171 1.00 76.75 180 VAL A N 1
ATOM 1410 C CA . VAL A 1 180 ? 24.360 12.465 -24.569 1.00 76.75 180 VAL A CA 1
ATOM 1411 C C . VAL A 1 180 ? 25.486 11.511 -24.158 1.00 76.75 180 VAL A C 1
ATOM 1413 O O . VAL A 1 180 ? 26.650 11.827 -24.378 1.00 76.75 180 VAL A O 1
ATOM 1416 N N . LEU A 1 181 ? 25.166 10.326 -23.627 1.00 70.69 181 LEU A N 1
ATOM 1417 C CA . LEU A 1 181 ? 26.178 9.330 -23.247 1.00 70.69 181 LEU A CA 1
ATOM 1418 C C . LEU A 1 181 ? 26.897 8.696 -24.447 1.00 70.69 181 LEU A C 1
ATOM 1420 O O . LEU A 1 181 ? 28.072 8.357 -24.330 1.00 70.69 181 LEU A O 1
ATOM 1424 N N . PHE A 1 182 ? 26.217 8.526 -25.585 1.00 72.69 182 PHE A N 1
ATOM 1425 C CA . PHE A 1 182 ? 26.815 7.926 -26.785 1.00 72.69 182 PHE A CA 1
ATOM 1426 C C . PHE A 1 182 ? 27.594 8.919 -27.651 1.00 72.69 182 PHE A C 1
ATOM 1428 O O . PHE A 1 182 ? 28.543 8.517 -28.319 1.00 72.69 182 PHE A O 1
ATOM 1435 N N . PHE A 1 183 ? 27.205 10.196 -27.648 1.00 75.56 183 PHE A N 1
ATOM 1436 C CA . PHE A 1 183 ? 27.826 11.232 -28.479 1.00 75.56 183 PHE A CA 1
ATOM 1437 C C . PHE A 1 183 ? 28.841 12.110 -27.741 1.00 75.56 183 PHE A C 1
ATOM 1439 O O . PHE A 1 183 ? 29.374 13.036 -28.350 1.00 75.56 183 PHE A O 1
ATOM 1446 N N . TRP A 1 184 ? 29.139 11.844 -26.464 1.00 77.06 184 TRP A N 1
ATOM 1447 C CA . TRP A 1 184 ? 30.184 12.591 -25.768 1.00 77.06 184 TRP A CA 1
ATOM 1448 C C . TRP A 1 184 ? 31.559 12.247 -26.370 1.00 77.06 184 TRP A C 1
ATOM 1450 O O . TRP A 1 184 ? 31.979 11.089 -26.278 1.00 77.06 184 TRP A O 1
ATOM 1460 N N . PRO A 1 185 ? 32.260 13.206 -27.004 1.00 77.25 185 PRO A N 1
ATOM 1461 C CA . PRO A 1 185 ? 33.566 12.947 -27.596 1.00 77.25 185 PRO A CA 1
ATOM 1462 C C . PRO A 1 185 ? 34.545 12.558 -26.482 1.00 77.25 185 PRO A C 1
ATOM 1464 O O . PRO A 1 185 ? 34.663 13.266 -25.480 1.00 77.25 185 PRO A O 1
ATOM 1467 N N . ARG A 1 186 ? 35.184 11.395 -26.635 1.00 67.69 186 ARG A N 1
ATOM 1468 C CA . ARG A 1 186 ? 36.305 10.968 -25.789 1.00 67.69 186 ARG A CA 1
ATOM 1469 C C . ARG A 1 186 ? 37.573 11.727 -26.141 1.00 67.69 186 ARG A C 1
ATOM 1471 O O . ARG A 1 186 ? 37.770 11.984 -27.348 1.00 67.69 186 ARG A O 1
#

Foldseek 3Di:
DPDPLLPDDDDPPLPVVCWDQFSVPRDTHQEKEKDWAFQEWADDLLDIDTDTDIDIGQLVVLLVVLVVSLVVRCVRCPPNSVVPSVVVSVVVNVVSPDGGYDPVVVVSVPPPPCPPDDPDDDPPVDPLVVLLVVLQVCLLPPPSNQSSLVVQQVSLVVDDDPSVVSSVVSNVNNCVNHVCVVPPDD

Secondary structure (DSSP, 8-state):
---GGGGS---GGGGGGTPEEPTTT--EES--EEEEEEEEEEEETTEEEEEEEEEEE-HHHHHHHHHHHHHHTHHHHHHHIIIIIHHHHHHHHHHTTS-S--HHHHHHHS-----PPPS-------GGGHHHHHHHHHTTSTTTHHHHHHHHHHHHTT--SHHHHHHHHHHHHHHHHHHHHHH---